Protein AF-0000000077059676 (afdb_homodimer)

Foldseek 3Di:
DDPPPPDDPVPPDCPNVVVVVVVVVVVVVVDVVVVVLVVQLVVVLVVQLVVQLVVQLVVLVVVLVVVCVVDPC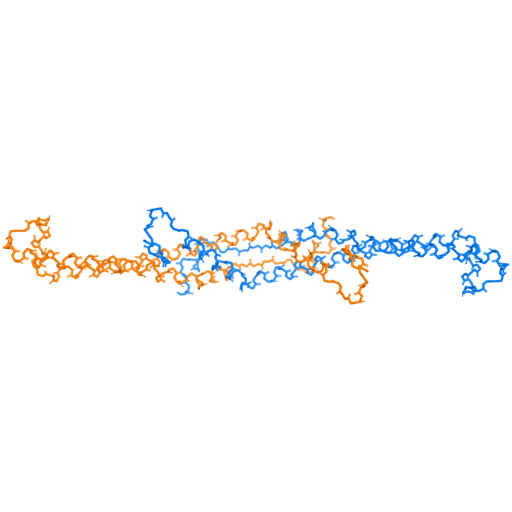SVQCVVVVRDGPDDPVSSVRSVVVNVVSVVVSVVSSVVSSVVSVVCSVVSSVVSSVVDDDDDDDCPDCCNVPPDD/DDPPPPDDPPPPDCPNVVVVVVVVVVVVVVDVVVVVLVVQLVVVLVVQLVVQLVVQLVVLVVVLVVVCVVDPCSVQCVVVVRDGPDDPVSSVRSVVVNVVSVVVSVVSSVVSSVVSVVCSVVSSVVSSVVDDDDDDDCPDCCNVPPDD

Nearest PDB structures (foldseek):
  8rd2-assembly2_B  TM=3.747E-01  e=3.947E+00  Trypanosoma brucei
  8rd2-assembly2_B  TM=3.749E-01  e=3.376E+00  Trypanosoma brucei

Radius of gyration: 35.97 Å; Cα contacts (8 Å, |Δi|>4): 244; chains: 2; bounding box: 39×124×57 Å

Organism: Zymoseptoria tritici (strain CBS 115943 / IPO323) (NCBI:txid336722)

Sequence (296 aa):
NCAICGAPPDPECPHEGERLQLALNQAMERWDGLHKIRKFVLDHARNSIIQTYHTLRSARMDAHRAYLQTLPYYTLYHRFSGNPPLDPAQFHLVHSQIQRANQILQQGVDQDWRTSCQRYPQVLDYYFSLAEVVLPDHRDPRIFDPRFNCAICGAPPDPECPHEGERLQLALNQAMERWDGLHKIRKFVLDHARNSIIQTYHTLRSARMDAHRAYLQTLPYYTLYHRFSGNPPLDPAQFHLVHSQIQRANQILQQGVDQDWRTSCQRYPQVLDYYFSLAEVVLPDHRDPRIFDPRF

Secondary structure (DSSP, 8-state):
--TTT---SSSPPHHHHHHHHHHHHHHHHH-HHHHHHHHHHHHHHHHHHHHHHHHHHHHHHHHHHHHHHHSTTHHHHHHTTT--S--HHHHHHHHHHHHHHHHHHHHHHHHHHHHHHTTHHHHHHHHHHH-EEE---TT-HHHHS---/--TTT---SSSPPHHHHHHHHHHHHHHHHH-HHHHHHHHHHHHHHHHHHHHHHHHHHHHHHHHHHHHHHHSTTHHHHHHTTT--S--HHHHHHHHHHHHHHHHHHHHHHHHHHHHHHTTHHHHHHHHHHH-EEE---TT-HHHHS---

Solvent-accessible surface area (backbone atoms only — not comparable to full-atom values): 16276 Å² total; per-residue (Å²): 89,36,61,74,78,58,46,55,61,78,68,76,58,62,60,54,57,53,51,48,50,53,42,50,52,51,38,50,73,67,35,64,59,55,55,52,51,50,49,53,28,51,53,52,33,51,50,51,36,51,50,50,27,49,54,50,43,50,54,50,52,52,52,48,55,57,51,52,70,69,40,67,68,32,69,49,28,58,74,44,75,71,61,44,100,54,58,70,70,60,45,51,51,41,50,51,51,50,52,52,51,51,51,53,48,53,52,48,49,48,47,38,44,29,57,31,59,68,42,46,59,62,45,38,43,53,45,52,69,55,49,38,72,47,67,76,54,87,81,34,59,68,68,78,56,58,94,123,87,36,61,75,79,58,46,54,61,78,68,75,58,61,60,53,56,51,51,49,50,51,42,50,52,52,37,51,71,67,34,64,59,54,54,51,52,51,48,53,27,51,53,54,34,52,51,51,36,51,51,49,26,49,54,50,44,49,55,49,52,50,54,49,54,58,51,51,68,70,39,68,66,33,69,49,28,58,73,43,75,71,63,43,100,55,58,70,69,59,43,50,50,38,51,50,51,49,54,51,51,52,50,52,48,52,54,48,50,49,47,39,46,29,56,31,59,68,43,45,58,61,45,38,42,53,45,51,69,55,49,39,73,47,67,76,56,87,81,34,59,68,67,77,57,60,93,123

pLDDT: mean 94.21, std 4.54, range [72.75, 98.31]

Structure (mmCIF, N/CA/C/O backbone):
data_AF-0000000077059676-model_v1
#
loop_
_entity.id
_entity.type
_entity.pdbx_description
1 polymer 'Uncharacterized protein'
#
loop_
_atom_site.group_PDB
_atom_site.id
_atom_site.type_symbol
_atom_site.label_atom_id
_atom_site.label_alt_id
_atom_site.label_comp_id
_atom_site.label_asym_id
_atom_site.label_entity_id
_atom_site.label_seq_id
_atom_site.pdbx_PDB_ins_code
_atom_site.Cartn_x
_atom_site.Cartn_y
_atom_site.Cartn_z
_atom_site.occupancy
_atom_site.B_iso_or_equiv
_atom_site.auth_seq_id
_atom_site.auth_comp_id
_atom_site.auth_asym_id
_atom_site.auth_atom_id
_atom_site.pdbx_PDB_model_num
ATOM 1 N N . ASN A 1 1 ? 7.254 29.219 7.379 1 90.12 1 ASN A N 1
ATOM 2 C CA . ASN A 1 1 ? 8.555 28.562 7.32 1 90.12 1 ASN A CA 1
ATOM 3 C C . ASN A 1 1 ? 8.43 27.047 7.406 1 90.12 1 ASN A C 1
ATOM 5 O O . ASN A 1 1 ? 7.457 26.531 7.953 1 90.12 1 ASN A O 1
ATOM 9 N N . CYS A 1 2 ? 9.391 26.406 6.762 1 94.06 2 CYS A N 1
ATOM 10 C CA . CYS A 1 2 ? 9.406 24.953 6.801 1 94.06 2 CYS A CA 1
ATOM 11 C C . CYS A 1 2 ? 9.414 24.453 8.242 1 94.06 2 CYS A C 1
ATOM 13 O O . CYS A 1 2 ? 10.211 24.906 9.062 1 94.06 2 CYS A O 1
ATOM 15 N N . ALA A 1 3 ? 8.641 23.578 8.531 1 93.12 3 ALA A N 1
ATOM 16 C CA . ALA A 1 3 ? 8.492 23.047 9.883 1 93.12 3 ALA A CA 1
ATOM 17 C C . ALA A 1 3 ? 9.711 22.219 10.273 1 93.12 3 ALA A C 1
ATOM 19 O O . ALA A 1 3 ? 9.922 21.922 11.453 1 93.12 3 ALA A O 1
ATOM 20 N N . ILE A 1 4 ? 10.477 21.828 9.266 1 92.94 4 ILE A N 1
ATOM 21 C CA . ILE A 1 4 ? 11.594 20.922 9.5 1 92.94 4 ILE A CA 1
ATOM 22 C C . ILE A 1 4 ? 12.891 21.719 9.625 1 92.94 4 ILE A C 1
ATOM 24 O O . ILE A 1 4 ? 13.625 21.562 10.602 1 92.94 4 ILE A O 1
ATOM 28 N N . CYS A 1 5 ? 13.148 22.656 8.672 1 93.06 5 CYS A N 1
ATOM 29 C CA . CYS A 1 5 ? 14.469 23.266 8.648 1 93.06 5 CYS A CA 1
ATOM 30 C C . CYS A 1 5 ? 14.367 24.781 8.883 1 93.06 5 CYS A C 1
ATOM 32 O O . CYS A 1 5 ? 15.383 25.469 8.992 1 93.06 5 CYS A O 1
ATOM 34 N N . GLY A 1 6 ? 13.227 25.281 8.852 1 90.62 6 GLY A N 1
ATOM 35 C CA . GLY A 1 6 ? 13.031 26.688 9.125 1 90.62 6 GLY A CA 1
ATOM 36 C C . GLY A 1 6 ? 13.156 27.562 7.895 1 90.62 6 GLY A C 1
ATOM 37 O O . GLY A 1 6 ? 13.039 28.797 7.98 1 90.62 6 GLY A O 1
ATOM 38 N N . ALA A 1 7 ? 13.383 26.906 6.703 1 91.25 7 ALA A N 1
ATOM 39 C CA . ALA A 1 7 ? 13.523 27.672 5.465 1 91.25 7 ALA A CA 1
ATOM 40 C C . ALA A 1 7 ? 12.25 28.453 5.156 1 91.25 7 ALA A C 1
ATOM 42 O O . ALA A 1 7 ? 11.148 28.047 5.551 1 91.25 7 ALA A O 1
ATOM 43 N N . PRO A 1 8 ? 12.461 29.562 4.488 1 89.62 8 PRO A N 1
ATOM 44 C CA . PRO A 1 8 ? 11.289 30.375 4.129 1 89.62 8 PRO A CA 1
ATOM 45 C C . PRO A 1 8 ? 10.297 29.609 3.242 1 89.62 8 PRO A C 1
ATOM 47 O O . PRO A 1 8 ? 10.68 28.641 2.582 1 89.62 8 PRO A O 1
ATOM 50 N N . PRO A 1 9 ? 9.031 30.094 3.285 1 82.88 9 PRO A N 1
ATOM 51 C CA . PRO A 1 9 ? 7.973 29.359 2.584 1 82.88 9 PRO A CA 1
ATOM 52 C C . PRO A 1 9 ? 8.125 29.422 1.065 1 82.88 9 PRO A C 1
ATOM 54 O O . PRO A 1 9 ? 7.613 28.547 0.359 1 82.88 9 PRO A O 1
ATOM 57 N N . ASP A 1 10 ? 8.906 30.484 0.602 1 85.25 10 ASP A N 1
ATOM 58 C CA . ASP A 1 10 ? 9.102 30.625 -0.838 1 85.25 10 ASP A CA 1
ATOM 59 C C . ASP A 1 10 ? 10.578 30.781 -1.184 1 85.25 10 ASP A C 1
ATOM 61 O O . ASP A 1 10 ? 11.234 31.719 -0.738 1 85.25 10 ASP A O 1
ATOM 65 N N . PRO A 1 11 ? 11.148 29.797 -1.915 1 86.81 11 PRO A N 1
ATOM 66 C CA . PRO A 1 11 ? 10.453 28.672 -2.561 1 86.81 11 PRO A CA 1
ATOM 67 C C . PRO A 1 11 ? 10.125 27.547 -1.587 1 86.81 11 PRO A C 1
ATOM 69 O O . PRO A 1 11 ? 10.688 27.484 -0.491 1 86.81 11 PRO A O 1
ATOM 72 N N . GLU A 1 12 ? 9.172 26.734 -1.973 1 83.69 12 GLU A N 1
ATOM 73 C CA . GLU A 1 12 ? 8.734 25.656 -1.091 1 83.69 12 GLU A CA 1
ATOM 74 C C . GLU A 1 12 ? 9.891 24.719 -0.761 1 83.69 12 GLU A C 1
ATOM 76 O O . GLU A 1 12 ? 10.586 24.25 -1.659 1 83.69 12 GLU A O 1
ATOM 81 N N . CYS A 1 13 ? 10.164 24.531 0.448 1 90.88 13 CYS A N 1
ATOM 82 C CA . CYS A 1 13 ? 11.164 23.578 0.952 1 90.88 13 CYS A CA 1
ATOM 83 C C . CYS A 1 13 ? 10.656 22.156 0.853 1 90.88 13 CYS A C 1
ATOM 85 O O . CYS A 1 13 ? 9.516 21.859 1.228 1 90.88 13 CYS A O 1
ATOM 87 N N . PRO A 1 14 ? 11.477 21.234 0.276 1 91.81 14 PRO A N 1
ATOM 88 C CA . PRO A 1 14 ? 11.008 19.859 0.065 1 91.81 14 PRO A CA 1
ATOM 89 C C . PRO A 1 14 ? 10.945 19.047 1.358 1 91.81 14 PRO A C 1
ATOM 91 O O . PRO A 1 14 ? 10.336 17.984 1.394 1 91.81 14 PRO A O 1
ATOM 94 N N . HIS A 1 15 ? 11.531 19.5 2.436 1 94.88 15 HIS A N 1
ATOM 95 C CA . HIS A 1 15 ? 11.68 18.703 3.654 1 94.88 15 HIS A CA 1
ATOM 96 C C . HIS A 1 15 ? 10.312 18.297 4.207 1 94.88 15 HIS A C 1
ATOM 98 O O . HIS A 1 15 ? 10.117 17.141 4.594 1 94.88 15 HIS A O 1
ATOM 104 N N . GLU A 1 16 ? 9.383 19.297 4.254 1 93.12 16 GLU A N 1
ATOM 105 C CA . GLU A 1 16 ? 8.078 19.016 4.844 1 93.12 16 GLU A CA 1
ATOM 106 C C . GLU A 1 16 ? 7.293 18 4.008 1 93.12 16 GLU A C 1
ATOM 108 O O . GLU A 1 16 ? 6.66 17.094 4.551 1 93.12 16 GLU A O 1
ATOM 113 N N . GLY A 1 17 ? 7.43 18.188 2.711 1 93.5 17 GLY A N 1
ATOM 114 C CA . GLY A 1 17 ? 6.773 17.234 1.824 1 93.5 17 GLY A CA 1
ATOM 115 C C . GLY A 1 17 ? 7.332 15.828 1.931 1 93.5 17 GLY A C 1
ATOM 116 O O . GLY A 1 17 ? 6.578 14.859 1.948 1 93.5 17 GLY A O 1
ATOM 117 N N . GLU A 1 18 ? 8.602 15.734 1.979 1 95.62 18 GLU A N 1
ATOM 118 C CA . GLU A 1 18 ? 9.273 14.438 2.086 1 95.62 18 GLU A CA 1
ATOM 119 C C . GLU A 1 18 ? 8.922 13.742 3.398 1 95.62 18 GLU A C 1
ATOM 121 O O . GLU A 1 18 ? 8.688 12.531 3.424 1 95.62 18 GLU A O 1
ATOM 126 N N . ARG A 1 19 ? 8.93 14.516 4.391 1 95.44 19 ARG A N 1
ATOM 127 C CA . ARG A 1 19 ? 8.594 13.953 5.695 1 95.44 19 ARG A CA 1
ATOM 128 C C . ARG A 1 19 ? 7.145 13.469 5.723 1 95.44 19 ARG A C 1
ATOM 130 O O . ARG A 1 19 ? 6.836 12.445 6.336 1 95.44 19 ARG A O 1
ATOM 137 N N . LEU A 1 20 ? 6.219 14.203 5.129 1 96.12 20 LEU A N 1
ATOM 138 C CA . LEU A 1 20 ? 4.82 13.805 5.055 1 96.12 20 LEU A CA 1
ATOM 139 C C . LEU A 1 20 ? 4.672 12.492 4.285 1 96.12 20 LEU A C 1
ATOM 141 O O . LEU A 1 20 ? 3.918 11.609 4.699 1 96.12 20 LEU A O 1
ATOM 145 N N . GLN A 1 21 ? 5.422 12.422 3.201 1 96.19 21 GLN A N 1
ATOM 146 C CA . GLN A 1 21 ? 5.367 11.195 2.41 1 96.19 21 GLN A CA 1
ATOM 147 C C . GLN A 1 21 ? 5.855 9.992 3.219 1 96.19 21 GLN A C 1
ATOM 149 O O . GLN A 1 21 ? 5.27 8.914 3.152 1 96.19 21 GLN A O 1
ATOM 154 N N . LEU A 1 22 ? 6.926 10.188 3.893 1 97.19 22 LEU A N 1
ATOM 155 C CA . LEU A 1 22 ? 7.445 9.125 4.754 1 97.19 22 LEU A CA 1
ATOM 156 C C . LEU A 1 22 ? 6.41 8.727 5.805 1 97.19 22 LEU A C 1
ATOM 158 O O . LEU A 1 22 ? 6.184 7.539 6.035 1 97.19 22 LEU A O 1
ATOM 162 N N . ALA A 1 23 ? 5.805 9.68 6.426 1 97.88 23 ALA A N 1
ATOM 163 C CA . ALA A 1 23 ? 4.781 9.414 7.434 1 97.88 23 ALA A CA 1
ATOM 164 C C . ALA A 1 23 ? 3.594 8.672 6.832 1 97.88 23 ALA A C 1
ATOM 166 O O . ALA A 1 23 ? 3.037 7.766 7.457 1 97.88 23 ALA A O 1
ATOM 167 N N . LEU A 1 24 ? 3.182 9.086 5.66 1 98 24 LEU A N 1
ATOM 168 C CA . LEU A 1 24 ? 2.08 8.43 4.961 1 98 24 LEU A CA 1
ATOM 169 C C . LEU A 1 24 ? 2.4 6.965 4.691 1 98 24 LEU A C 1
ATOM 171 O O . LEU A 1 24 ? 1.572 6.086 4.945 1 98 24 LEU A O 1
ATOM 175 N N . ASN A 1 25 ? 3.584 6.68 4.195 1 96.44 25 ASN A N 1
ATOM 176 C CA . ASN A 1 25 ? 4.008 5.312 3.922 1 96.44 25 ASN A CA 1
ATOM 177 C C . ASN A 1 25 ? 4.031 4.469 5.191 1 96.44 25 ASN A C 1
ATOM 179 O O . ASN A 1 25 ? 3.607 3.311 5.184 1 96.44 25 ASN A O 1
ATOM 183 N N . GLN A 1 26 ? 4.523 5.008 6.195 1 97.69 26 GLN A N 1
ATOM 184 C CA . GLN A 1 26 ? 4.586 4.305 7.473 1 97.69 26 GLN A CA 1
ATOM 185 C C . GLN A 1 26 ? 3.188 3.992 7.996 1 97.69 26 GLN A C 1
ATOM 187 O O . GLN A 1 26 ? 2.934 2.889 8.484 1 97.69 26 GLN A O 1
ATOM 192 N N . ALA A 1 27 ? 2.357 4.973 7.949 1 98 27 ALA A N 1
ATOM 193 C CA . ALA A 1 27 ? 0.982 4.762 8.391 1 98 27 ALA A CA 1
ATOM 194 C C . ALA A 1 27 ? 0.302 3.672 7.566 1 98 27 ALA A C 1
ATOM 196 O O . ALA A 1 27 ? -0.436 2.844 8.109 1 98 27 ALA A O 1
ATOM 197 N N . MET A 1 28 ? 0.533 3.693 6.297 1 95.88 28 MET A N 1
ATOM 198 C CA . MET A 1 28 ? -0.027 2.68 5.41 1 95.88 28 MET A CA 1
ATOM 199 C C . MET A 1 28 ? 0.446 1.285 5.809 1 95.88 28 MET A C 1
ATOM 201 O O . MET A 1 28 ? -0.339 0.335 5.809 1 95.88 28 MET A O 1
ATOM 205 N N . GLU A 1 29 ? 1.688 1.169 6.105 1 94.06 29 GLU A N 1
ATOM 206 C CA . GLU A 1 29 ? 2.26 -0.115 6.5 1 94.06 29 GLU A CA 1
ATOM 207 C C . GLU A 1 29 ? 1.63 -0.625 7.793 1 94.06 29 GLU A C 1
ATOM 209 O O . GLU A 1 29 ? 1.531 -1.835 8.008 1 94.06 29 GLU A O 1
ATOM 214 N N . ARG A 1 30 ? 1.218 0.281 8.602 1 96.31 30 ARG A N 1
ATOM 215 C CA . ARG A 1 30 ? 0.627 -0.1 9.875 1 96.31 30 ARG A CA 1
ATOM 216 C C . ARG A 1 30 ? -0.852 -0.435 9.719 1 96.31 30 ARG A C 1
ATOM 218 O O . ARG A 1 30 ? -1.462 -1.015 10.617 1 96.31 30 ARG A O 1
ATOM 225 N N . TRP A 1 31 ? -1.376 -0.04 8.672 1 96 31 TRP A N 1
ATOM 226 C CA . TRP A 1 31 ? -2.814 -0.166 8.461 1 96 31 TRP A CA 1
ATOM 227 C C . TRP A 1 31 ? -3.207 -1.622 8.234 1 96 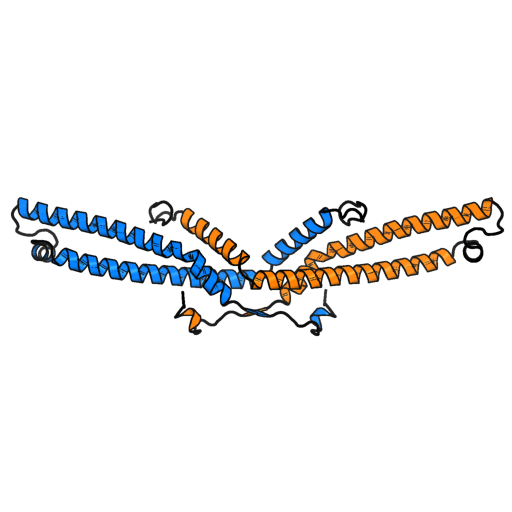31 TRP A C 1
ATOM 229 O O . TRP A 1 31 ? -2.697 -2.275 7.32 1 96 31 TRP A O 1
ATOM 239 N N . ASP A 1 32 ? -4.164 -2.174 9.008 1 95.31 32 ASP A N 1
ATOM 240 C CA . ASP A 1 32 ? -4.594 -3.568 8.969 1 95.31 32 ASP A CA 1
ATOM 241 C C . ASP A 1 32 ? -5.262 -3.9 7.633 1 95.31 32 ASP A C 1
ATOM 243 O O . ASP A 1 32 ? -5.156 -5.027 7.145 1 95.31 32 ASP A O 1
ATOM 247 N N . GLY A 1 33 ? -5.93 -2.906 7.051 1 94.5 33 GLY A N 1
ATOM 248 C CA . GLY A 1 33 ? -6.613 -3.127 5.785 1 94.5 33 GLY A CA 1
ATOM 249 C C . GLY A 1 33 ? -5.684 -3.586 4.676 1 94.5 33 GLY A C 1
ATOM 250 O O . GLY A 1 33 ? -6.023 -4.488 3.908 1 94.5 33 GLY A O 1
ATOM 251 N N . LEU A 1 34 ? -4.566 -2.982 4.633 1 94 34 LEU A N 1
ATOM 252 C CA . LEU A 1 34 ? -3.588 -3.355 3.617 1 94 34 LEU A CA 1
ATOM 253 C C . LEU A 1 34 ? -3.143 -4.801 3.797 1 94 34 LEU A C 1
ATOM 255 O O . LEU A 1 34 ? -3.018 -5.543 2.818 1 94 34 LEU A O 1
ATOM 259 N N . HIS A 1 35 ? -2.918 -5.191 5.02 1 94.62 35 HIS A N 1
ATOM 260 C CA . HIS A 1 35 ? -2.51 -6.562 5.309 1 94.62 35 HIS A CA 1
ATOM 261 C C . HIS A 1 35 ? -3.588 -7.559 4.895 1 94.62 35 HIS A C 1
ATOM 263 O O . HIS A 1 35 ? -3.281 -8.609 4.316 1 94.62 35 HIS A O 1
ATOM 269 N N . LYS A 1 36 ? -4.812 -7.207 5.148 1 95.31 36 LYS A N 1
ATOM 270 C CA . LYS A 1 36 ? -5.938 -8.07 4.801 1 95.31 36 LYS A CA 1
ATOM 271 C C . LYS A 1 36 ? -6.043 -8.258 3.291 1 95.31 36 LYS A C 1
ATOM 273 O O . LYS A 1 36 ? -6.234 -9.375 2.811 1 95.31 36 LYS A O 1
ATOM 278 N N . ILE A 1 37 ? -5.891 -7.188 2.615 1 96.25 37 ILE A N 1
ATOM 279 C CA . ILE A 1 37 ? -6.008 -7.238 1.162 1 96.25 37 ILE A CA 1
ATOM 280 C C . ILE A 1 37 ? -4.859 -8.062 0.58 1 96.25 37 ILE A C 1
ATOM 282 O O . ILE A 1 37 ? -5.078 -8.93 -0.272 1 96.25 37 ILE A O 1
ATOM 286 N N . ARG A 1 38 ? -3.672 -7.781 1.056 1 96.75 38 ARG A N 1
ATOM 287 C CA . ARG A 1 38 ? -2.498 -8.484 0.548 1 96.75 38 ARG A CA 1
ATOM 288 C C . ARG A 1 38 ? -2.609 -9.984 0.799 1 96.75 38 ARG A C 1
ATOM 290 O O . ARG A 1 38 ? -2.314 -10.789 -0.086 1 96.75 38 ARG A O 1
ATOM 297 N N . LYS A 1 39 ? -3.023 -10.336 1.982 1 96.5 39 LYS A N 1
ATOM 298 C CA . LYS A 1 39 ? -3.18 -11.75 2.32 1 96.5 39 LYS A CA 1
ATOM 299 C C . LYS A 1 39 ? -4.23 -12.406 1.436 1 96.5 39 LYS A C 1
ATOM 301 O O . LYS A 1 39 ? -4.008 -13.5 0.902 1 96.5 39 LYS A O 1
ATOM 306 N N . PHE A 1 40 ? -5.379 -11.781 1.341 1 97.44 40 PHE A N 1
ATOM 307 C CA . PHE A 1 40 ? -6.469 -12.258 0.498 1 97.44 40 PHE A CA 1
ATOM 308 C C . PHE A 1 40 ? -5.984 -12.5 -0.926 1 97.44 40 PHE A C 1
ATOM 310 O O . PHE A 1 40 ? -6.191 -13.586 -1.484 1 97.44 40 PHE A O 1
ATOM 317 N N . VAL A 1 41 ? -5.344 -11.539 -1.492 1 97.38 41 VAL A N 1
ATOM 318 C CA . VAL A 1 41 ? -4.914 -11.586 -2.885 1 97.38 41 VAL A CA 1
ATOM 319 C C . VAL A 1 41 ? -3.85 -12.664 -3.062 1 97.38 41 VAL A C 1
ATOM 321 O O . VAL A 1 41 ? -3.939 -13.492 -3.979 1 97.38 41 VAL A O 1
ATOM 324 N N . LEU A 1 42 ? -2.891 -12.633 -2.135 1 97.69 42 LEU A N 1
ATOM 325 C CA . LEU A 1 42 ? -1.796 -13.594 -2.242 1 97.69 42 LEU A CA 1
ATOM 326 C C . LEU A 1 42 ? -2.312 -15.023 -2.145 1 97.69 42 LEU A C 1
ATOM 328 O O . LEU A 1 42 ? -1.947 -15.875 -2.957 1 97.69 42 LEU A O 1
ATOM 332 N N . ASP A 1 43 ? -3.182 -15.32 -1.235 1 96.38 43 ASP A N 1
ATOM 333 C CA . ASP A 1 43 ? -3.711 -16.656 -1.021 1 96.38 43 ASP A CA 1
ATOM 334 C C . ASP A 1 43 ? -4.492 -17.141 -2.24 1 96.38 43 ASP A C 1
ATOM 336 O O . ASP A 1 43 ? -4.266 -18.25 -2.73 1 96.38 43 ASP A O 1
ATOM 340 N N . HIS A 1 44 ? -5.367 -16.344 -2.709 1 96.56 44 HIS A N 1
ATOM 341 C CA . HIS A 1 44 ? -6.207 -16.75 -3.828 1 96.56 44 HIS A CA 1
ATOM 342 C C . HIS A 1 44 ? -5.398 -16.859 -5.117 1 96.56 44 HIS A C 1
ATOM 344 O O . HIS A 1 44 ? -5.645 -17.734 -5.945 1 96.56 44 HIS A O 1
ATOM 350 N N . ALA A 1 45 ? -4.414 -15.938 -5.25 1 96.94 45 ALA A N 1
ATOM 351 C CA . ALA A 1 45 ? -3.553 -16.016 -6.426 1 96.94 45 ALA A CA 1
ATOM 352 C C . ALA A 1 45 ? -2.727 -17.297 -6.422 1 96.94 45 ALA A C 1
ATOM 354 O O . ALA A 1 45 ? -2.637 -17.984 -7.441 1 96.94 45 ALA A O 1
ATOM 355 N N . ARG A 1 46 ? -2.148 -17.609 -5.309 1 96.81 46 ARG A N 1
ATOM 356 C CA . ARG A 1 46 ? -1.368 -18.828 -5.188 1 96.81 46 ARG A CA 1
ATOM 357 C C . ARG A 1 46 ? -2.221 -20.062 -5.504 1 96.81 46 ARG A C 1
ATOM 359 O O . ARG A 1 46 ? -1.796 -20.938 -6.25 1 96.81 46 ARG A O 1
ATOM 366 N N . ASN A 1 47 ? -3.412 -20.094 -4.988 1 95.94 47 ASN A N 1
ATOM 367 C CA . ASN A 1 47 ? -4.312 -21.203 -5.23 1 95.94 47 ASN A CA 1
ATOM 368 C C . ASN A 1 47 ? -4.664 -21.344 -6.711 1 95.94 47 ASN A C 1
ATOM 370 O O . ASN A 1 47 ? -4.688 -22.438 -7.254 1 95.94 47 ASN A O 1
ATOM 374 N N . SER A 1 48 ? -4.93 -20.203 -7.258 1 96.25 48 SER A N 1
ATOM 375 C CA . SER A 1 48 ? -5.277 -20.188 -8.68 1 96.25 48 SER A CA 1
ATOM 376 C C . SER A 1 48 ? -4.125 -20.719 -9.531 1 96.25 48 SER A C 1
ATOM 378 O O . SER A 1 48 ? -4.34 -21.516 -10.445 1 96.25 48 SER A O 1
ATOM 380 N N . ILE A 1 49 ? -2.893 -20.328 -9.242 1 97.38 49 ILE A N 1
ATOM 381 C CA . ILE A 1 49 ? -1.71 -20.734 -9.984 1 97.38 49 ILE A CA 1
ATOM 382 C C . ILE A 1 49 ? -1.482 -22.234 -9.797 1 97.38 49 ILE A C 1
ATOM 384 O O . ILE A 1 49 ? -1.199 -22.953 -10.758 1 97.38 49 ILE A O 1
ATOM 388 N N . ILE A 1 50 ? -1.667 -22.703 -8.602 1 96.94 50 ILE A N 1
ATOM 389 C CA . ILE A 1 50 ? -1.488 -24.125 -8.297 1 96.94 50 ILE A CA 1
ATOM 390 C C . ILE A 1 50 ? -2.525 -24.953 -9.055 1 96.94 50 ILE A C 1
ATOM 392 O O . ILE A 1 50 ? -2.199 -25.984 -9.625 1 96.94 50 ILE A O 1
ATOM 396 N N . GLN A 1 51 ? -3.748 -24.484 -9.102 1 95.81 51 GLN A N 1
ATOM 397 C CA . GLN A 1 51 ? -4.801 -25.203 -9.82 1 95.81 51 GLN A CA 1
ATOM 398 C C . GLN A 1 51 ? -4.496 -25.25 -11.32 1 95.81 51 GLN A C 1
ATOM 400 O O . GLN A 1 51 ? -4.688 -26.297 -11.953 1 95.81 51 GLN A O 1
ATOM 405 N N . THR A 1 52 ? -4.062 -24.125 -11.812 1 96.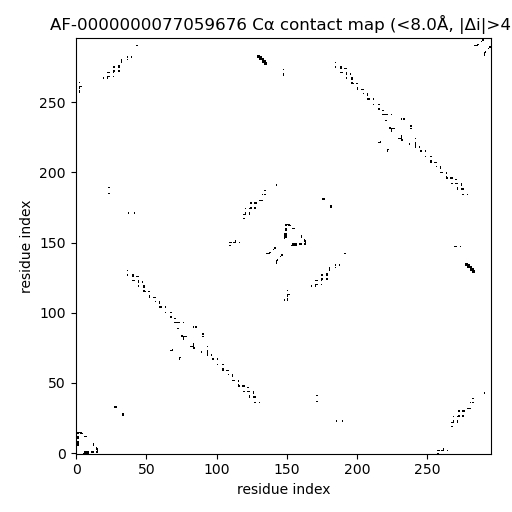19 52 THR A N 1
ATOM 406 C CA . THR A 1 52 ? -3.684 -24.094 -13.219 1 96.19 52 THR A CA 1
ATOM 407 C C . THR A 1 52 ? -2.578 -25.094 -13.516 1 96.19 52 THR A C 1
ATOM 409 O O . THR A 1 52 ? -2.66 -25.844 -14.484 1 96.19 52 THR A O 1
ATOM 412 N N . TYR A 1 53 ? -1.562 -25.125 -12.672 1 97.81 53 TYR A N 1
ATOM 413 C CA . TYR A 1 53 ? -0.457 -26.062 -12.82 1 97.81 53 TYR A CA 1
ATOM 414 C C . TYR A 1 53 ? -0.956 -27.516 -12.773 1 97.81 53 TYR A C 1
ATOM 416 O O . TYR A 1 53 ? -0.557 -28.344 -13.602 1 97.81 53 TYR A O 1
ATOM 424 N N . HIS A 1 54 ? -1.888 -27.812 -11.859 1 97.75 54 HIS A N 1
ATOM 425 C CA . HIS A 1 54 ? -2.408 -29.172 -11.719 1 97.75 54 HIS A CA 1
ATOM 426 C C . HIS A 1 54 ? -3.164 -29.594 -12.977 1 97.75 54 HIS A C 1
ATOM 428 O O . HIS A 1 54 ? -3.047 -30.75 -13.414 1 97.75 54 HIS A O 1
ATOM 434 N N .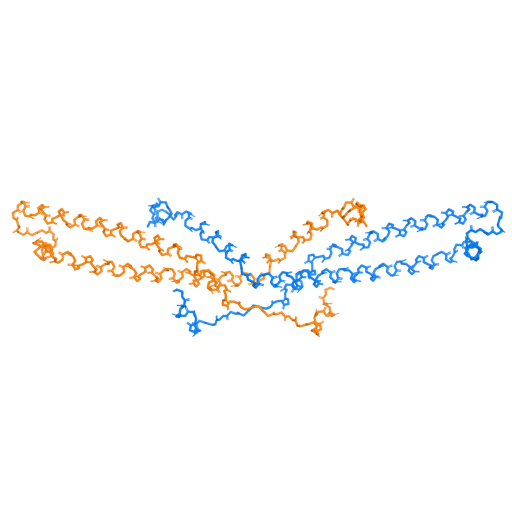 THR A 1 55 ? -3.895 -28.656 -13.484 1 96.75 55 THR A N 1
ATOM 435 C CA . THR A 1 55 ? -4.629 -28.953 -14.711 1 96.75 55 THR A CA 1
ATOM 436 C C . THR A 1 55 ? -3.672 -29.266 -15.852 1 96.75 55 THR A C 1
ATOM 438 O O . THR A 1 55 ? -3.84 -30.266 -16.562 1 96.75 55 THR A O 1
ATOM 441 N N . LEU A 1 56 ? -2.65 -28.469 -15.977 1 97.75 56 LEU A N 1
ATOM 442 C CA . LEU A 1 56 ? -1.663 -28.672 -17.031 1 97.75 56 LEU A CA 1
ATOM 443 C C . LEU A 1 56 ? -0.903 -29.969 -16.828 1 97.75 56 LEU A C 1
ATOM 445 O O . LEU A 1 56 ? -0.73 -30.75 -17.766 1 97.75 56 LEU A O 1
ATOM 449 N N . ARG A 1 57 ? -0.517 -30.219 -15.57 1 97.88 57 ARG A N 1
ATOM 450 C CA . ARG A 1 57 ? 0.236 -31.422 -15.242 1 97.88 57 ARG A CA 1
ATOM 451 C C . ARG A 1 57 ? -0.599 -32.656 -15.492 1 97.88 57 ARG A C 1
ATOM 453 O O . ARG A 1 57 ? -0.1 -33.656 -16.031 1 97.88 57 ARG A O 1
ATOM 460 N N . SER A 1 58 ? -1.841 -32.594 -15.141 1 98.06 58 SER A N 1
ATOM 461 C CA . SER A 1 58 ? -2.729 -33.75 -15.344 1 98.06 58 SER A CA 1
ATOM 462 C C . SER A 1 58 ? -2.867 -34.094 -16.812 1 98.06 58 SER A C 1
ATOM 464 O O . SER A 1 58 ? -2.773 -35.25 -17.203 1 98.06 58 SER A O 1
ATOM 466 N N . ALA A 1 59 ? -3.078 -33.062 -17.578 1 98.06 59 ALA A N 1
ATOM 467 C CA . ALA A 1 59 ? -3.18 -33.25 -19.031 1 98.06 59 ALA A CA 1
ATOM 468 C C . ALA A 1 59 ? -1.893 -33.844 -19.594 1 98.06 59 ALA A C 1
ATOM 470 O O . ALA A 1 59 ? -1.935 -34.719 -20.453 1 98.06 59 ALA A O 1
ATOM 471 N N . ARG A 1 60 ? -0.738 -33.375 -19.078 1 98.31 60 ARG A N 1
ATOM 472 C CA . ARG A 1 60 ? 0.557 -33.844 -19.547 1 98.31 60 ARG A CA 1
ATOM 473 C C . ARG A 1 60 ? 0.767 -35.312 -19.172 1 98.31 60 ARG A C 1
ATOM 475 O O . ARG A 1 60 ? 1.279 -36.094 -19.969 1 98.31 60 ARG A O 1
ATOM 482 N N . MET A 1 61 ? 0.349 -35.688 -17.984 1 98.19 61 MET A N 1
ATOM 483 C CA . MET A 1 61 ? 0.471 -37.062 -17.5 1 98.19 61 MET A CA 1
ATOM 484 C C . MET A 1 61 ? -0.391 -38.031 -18.344 1 98.19 61 MET A C 1
ATOM 486 O O . MET A 1 61 ? 0.033 -39.125 -18.672 1 98.19 61 MET A O 1
ATOM 490 N N . ASP A 1 62 ? -1.553 -37.562 -18.719 1 98.12 62 ASP A N 1
ATOM 491 C CA . ASP A 1 62 ? -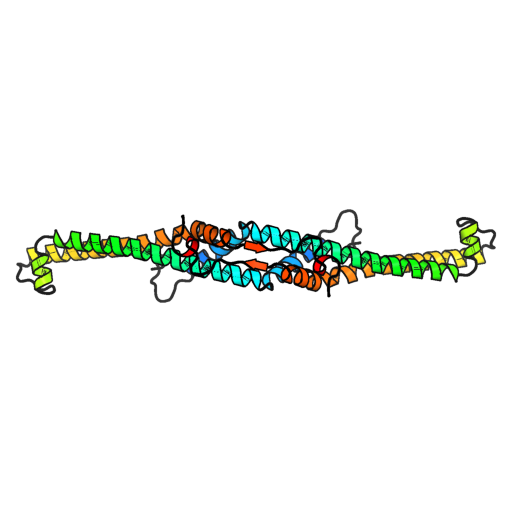2.441 -38.344 -19.547 1 98.12 62 ASP A CA 1
ATOM 492 C C . ASP A 1 62 ? -1.831 -38.562 -20.938 1 98.12 62 ASP A C 1
ATOM 494 O O . ASP A 1 62 ? -1.842 -39.688 -21.438 1 98.12 62 ASP A O 1
ATOM 498 N N . ALA A 1 63 ? -1.329 -37.531 -21.453 1 98.12 63 ALA A N 1
ATOM 499 C CA . ALA A 1 63 ? -0.679 -37.656 -22.75 1 98.12 63 ALA A CA 1
ATOM 500 C C . ALA A 1 63 ? 0.528 -38.562 -22.703 1 98.12 63 ALA A C 1
ATOM 502 O O . ALA A 1 63 ? 0.772 -39.344 -23.625 1 98.12 63 ALA A O 1
ATOM 503 N N . HIS A 1 64 ? 1.274 -38.531 -21.625 1 98.31 64 HIS A N 1
ATOM 504 C CA . HIS A 1 64 ? 2.445 -39.375 -21.422 1 98.31 64 HIS A CA 1
ATOM 505 C C . HIS A 1 64 ? 2.053 -40.844 -21.359 1 98.31 64 HIS A C 1
ATOM 507 O O . HIS A 1 64 ? 2.666 -41.688 -22.016 1 98.31 64 HIS A O 1
ATOM 513 N N . ARG A 1 65 ? 1.026 -41.125 -20.609 1 96.75 65 ARG A N 1
ATOM 514 C CA . ARG A 1 65 ? 0.535 -42.5 -20.5 1 96.75 65 ARG A CA 1
ATOM 515 C C . ARG A 1 65 ? 0.091 -43.031 -21.844 1 96.75 65 ARG A C 1
ATOM 517 O O . ARG A 1 65 ? 0.414 -44.188 -22.203 1 96.75 65 ARG A O 1
ATOM 524 N N . ALA A 1 66 ? -0.616 -42.25 -22.578 1 97.5 66 ALA A N 1
ATOM 525 C CA . ALA A 1 66 ? -1.064 -42.656 -23.906 1 97.5 66 ALA A CA 1
ATOM 526 C C . ALA A 1 66 ? 0.122 -42.906 -24.828 1 97.5 66 ALA A C 1
ATOM 528 O O . ALA A 1 66 ? 0.115 -43.875 -25.594 1 97.5 66 ALA A O 1
ATOM 529 N N . TYR A 1 67 ? 1.104 -42.094 -24.734 1 97.75 67 TYR A N 1
ATOM 530 C CA . TYR A 1 67 ? 2.297 -42.25 -25.562 1 97.75 67 TYR A CA 1
ATOM 531 C C . TYR A 1 67 ? 3.01 -43.562 -25.25 1 97.75 67 TYR A C 1
ATOM 533 O O . TYR A 1 67 ? 3.406 -44.281 -26.156 1 97.75 67 TYR A O 1
ATOM 541 N N . LEU A 1 68 ? 3.207 -43.844 -23.938 1 96.81 68 LEU A N 1
ATOM 542 C CA . LEU A 1 68 ? 3.898 -45.094 -23.547 1 96.81 68 LEU A CA 1
ATOM 543 C C . LEU A 1 68 ? 3.203 -46.312 -24.109 1 96.81 68 LEU A C 1
ATOM 545 O O . LEU A 1 68 ? 3.861 -47.281 -24.5 1 96.81 68 LEU A O 1
ATOM 549 N N . GLN A 1 69 ? 1.876 -46.25 -24.266 1 95.5 69 GLN A N 1
ATOM 550 C CA . GLN A 1 69 ? 1.096 -47.375 -24.766 1 95.5 69 GLN A CA 1
ATOM 551 C C . GLN A 1 69 ? 1.358 -47.594 -26.25 1 95.5 69 GLN A C 1
ATOM 553 O O . GLN A 1 69 ? 1.06 -48.688 -26.781 1 95.5 69 GLN A O 1
ATOM 558 N N . THR A 1 70 ? 1.863 -46.656 -26.922 1 96.31 70 THR A N 1
ATOM 559 C CA . THR A 1 70 ? 2.119 -46.781 -28.359 1 96.31 70 THR A CA 1
ATOM 560 C C . THR A 1 70 ? 3.49 -47.375 -28.609 1 96.31 70 THR A C 1
ATOM 562 O O . THR A 1 70 ? 3.793 -47.812 -29.719 1 96.31 70 THR A O 1
ATOM 565 N N . LEU A 1 71 ? 4.348 -47.438 -27.531 1 95.19 71 LEU A N 1
ATOM 566 C CA . LEU A 1 71 ? 5.711 -47.938 -27.688 1 95.19 71 LEU A CA 1
ATOM 567 C C . LEU A 1 71 ? 5.715 -49.438 -27.922 1 95.19 71 LEU A C 1
ATOM 569 O O . LEU A 1 71 ? 4.949 -50.156 -27.297 1 95.19 71 LEU A O 1
ATOM 573 N N . PRO A 1 72 ? 6.594 -49.781 -28.781 1 93.44 72 PRO A N 1
ATOM 574 C CA . PRO A 1 72 ? 6.738 -51.219 -28.938 1 93.44 72 PRO A CA 1
ATOM 575 C C . PRO A 1 72 ? 7.152 -51.938 -27.656 1 93.44 72 PRO A C 1
ATOM 577 O O . PRO A 1 72 ? 7.957 -51.406 -26.891 1 93.44 72 PRO A O 1
ATOM 580 N N . TYR A 1 73 ? 6.527 -53.156 -27.312 1 93.06 73 TYR A N 1
ATOM 581 C CA . TYR A 1 73 ? 6.887 -54.062 -26.234 1 93.06 73 TYR A CA 1
ATOM 582 C C . TYR A 1 73 ? 6.52 -53.469 -24.875 1 93.06 73 TYR A C 1
ATOM 584 O O . TYR A 1 73 ? 6.879 -54 -23.828 1 93.06 73 TYR A O 1
ATOM 592 N N . TYR A 1 74 ? 5.91 -52.312 -24.906 1 93.94 74 TYR A N 1
ATOM 593 C CA . TYR A 1 74 ? 5.625 -51.625 -23.656 1 93.94 74 TYR A CA 1
ATOM 594 C C . TYR A 1 74 ? 4.699 -52.438 -22.766 1 93.94 74 TYR A C 1
ATOM 596 O O . TYR A 1 74 ? 4.895 -52.531 -21.547 1 93.94 74 TYR A O 1
ATOM 604 N N . THR A 1 75 ? 3.68 -53 -23.328 1 92.62 75 THR A N 1
ATOM 605 C CA . THR A 1 75 ? 2.723 -53.812 -22.578 1 92.62 75 THR A CA 1
ATOM 606 C C . THR A 1 75 ? 3.432 -54.938 -21.828 1 92.62 75 THR A C 1
ATOM 608 O O . THR A 1 75 ? 3.141 -55.219 -20.656 1 92.62 75 THR A O 1
ATOM 611 N N . LEU A 1 76 ? 4.391 -55.562 -22.531 1 92.94 76 LEU A N 1
ATOM 612 C CA . LEU A 1 76 ? 5.156 -56.625 -21.891 1 92.94 76 LEU A CA 1
ATOM 613 C C . LEU A 1 76 ? 6.051 -56.094 -20.797 1 92.94 76 LEU A C 1
ATOM 615 O O . LEU A 1 76 ? 6.152 -56.688 -19.719 1 92.94 76 LEU A O 1
ATOM 619 N N . TYR A 1 77 ? 6.621 -55.031 -21.156 1 92.81 77 TYR A N 1
ATOM 620 C CA . TYR A 1 77 ? 7.484 -54.344 -20.188 1 92.81 77 TYR A CA 1
ATOM 621 C C . TYR A 1 77 ? 6.723 -54.031 -18.906 1 92.81 77 TYR A C 1
ATOM 623 O O . TYR A 1 77 ? 7.223 -54.281 -17.812 1 92.81 77 TYR A O 1
ATOM 631 N N . HIS A 1 78 ? 5.555 -53.5 -19.094 1 90.75 78 HIS A N 1
ATOM 632 C CA . HIS A 1 78 ? 4.727 -53.125 -17.969 1 90.75 78 HIS A CA 1
ATOM 633 C C . HIS A 1 78 ? 4.227 -54.344 -17.203 1 90.75 78 HIS A C 1
ATOM 635 O O . HIS A 1 78 ? 4.246 -54.344 -15.969 1 90.75 78 HIS A O 1
ATOM 641 N N . ARG A 1 79 ? 3.801 -55.344 -17.938 1 92.19 79 ARG A N 1
ATOM 642 C CA . ARG A 1 79 ? 3.26 -56.562 -17.344 1 92.19 79 ARG A CA 1
ATOM 643 C C . ARG A 1 79 ? 4.297 -57.25 -16.469 1 92.19 79 ARG A C 1
ATOM 645 O O . ARG A 1 79 ? 3.957 -57.812 -15.414 1 92.19 79 ARG A O 1
ATOM 652 N N . PHE A 1 80 ? 5.559 -57.188 -16.891 1 93.12 80 PHE A N 1
ATOM 653 C CA . PHE A 1 80 ? 6.621 -57.906 -16.188 1 93.12 80 PHE A CA 1
ATOM 654 C C . PHE A 1 80 ? 7.422 -56.938 -15.312 1 93.12 80 PHE A C 1
ATOM 656 O O . PHE A 1 80 ? 8.578 -57.219 -14.984 1 93.12 80 PHE A O 1
ATOM 663 N N . SER A 1 81 ? 6.816 -55.75 -15.031 1 89.94 81 SER A N 1
ATOM 664 C CA . SER A 1 81 ? 7.332 -54.75 -14.102 1 89.94 81 SER A CA 1
ATOM 665 C C . SER A 1 81 ? 8.781 -54.375 -14.422 1 89.94 81 SER A C 1
ATOM 667 O O . SER A 1 81 ? 9.617 -54.312 -13.523 1 89.94 81 SER A O 1
ATOM 669 N N . GLY A 1 82 ? 9.086 -54.406 -15.719 1 86.81 82 GLY A N 1
ATOM 670 C CA . GLY A 1 82 ? 10.383 -53.906 -16.141 1 86.81 82 GLY A CA 1
ATOM 671 C C . GLY A 1 82 ? 11.359 -55 -16.5 1 86.81 82 GLY A C 1
ATOM 672 O O . GLY A 1 82 ? 12.492 -54.719 -16.906 1 86.81 82 GLY A O 1
ATOM 673 N N . ASN A 1 83 ? 10.93 -56.188 -16.297 1 89.06 83 ASN A N 1
ATOM 674 C CA . ASN A 1 83 ? 11.773 -57.312 -16.672 1 89.06 83 ASN A CA 1
ATOM 675 C C . ASN A 1 83 ? 11.062 -58.281 -17.625 1 89.06 83 ASN A C 1
ATOM 677 O O . ASN A 1 83 ? 10.805 -59.438 -17.281 1 89.06 83 ASN A O 1
ATOM 681 N N . PRO A 1 84 ? 10.891 -57.812 -18.844 1 89.12 84 PRO A N 1
ATOM 682 C CA . PRO A 1 84 ? 10.148 -58.625 -19.812 1 89.12 84 PRO A CA 1
ATOM 683 C C . PRO A 1 84 ? 11.016 -59.719 -20.469 1 89.12 84 PRO A C 1
ATOM 685 O O . PRO A 1 84 ? 12.234 -59.531 -20.578 1 89.12 84 PRO A O 1
ATOM 688 N N . PRO A 1 85 ? 10.375 -60.781 -20.844 1 92.75 85 PRO A N 1
ATOM 689 C CA . PRO A 1 85 ? 11.102 -61.844 -21.578 1 92.75 85 PRO A CA 1
ATOM 690 C C . PRO A 1 85 ? 11.375 -61.438 -23.031 1 92.75 85 PRO A C 1
ATOM 692 O O . PRO A 1 85 ? 10.781 -62.031 -23.938 1 92.75 85 PRO A O 1
ATOM 695 N N . LEU A 1 86 ? 12.156 -60.438 -23.219 1 92.81 86 LEU A N 1
ATOM 696 C CA . LEU A 1 86 ? 12.547 -59.969 -24.531 1 92.81 86 LEU A CA 1
ATOM 697 C C . LEU A 1 86 ? 14.023 -60.219 -24.797 1 92.81 86 LEU A C 1
ATOM 699 O O . LEU A 1 86 ? 14.805 -60.375 -23.859 1 92.81 86 LEU A O 1
ATOM 703 N N . ASP A 1 87 ? 14.312 -60.344 -26.078 1 94.75 87 ASP A N 1
ATOM 704 C CA . ASP A 1 87 ? 15.742 -60.406 -26.375 1 94.75 87 ASP A CA 1
ATOM 705 C C . ASP A 1 87 ? 16.422 -59.094 -26 1 94.75 87 ASP A C 1
ATOM 707 O O . ASP A 1 87 ? 15.766 -58.062 -25.844 1 94.75 87 ASP A O 1
ATOM 711 N N . PRO A 1 88 ? 17.734 -59.094 -25.797 1 94.06 88 PRO A N 1
ATOM 712 C CA . PRO A 1 88 ? 18.453 -57.938 -25.281 1 94.06 88 PRO A CA 1
ATOM 713 C C . PRO A 1 88 ? 18.266 -56.688 -26.141 1 94.06 88 PRO A C 1
ATOM 715 O O . PRO A 1 88 ? 18.156 -55.562 -25.609 1 94.06 88 PRO A O 1
ATOM 718 N N . ALA A 1 89 ? 18.234 -56.844 -27.469 1 95 89 ALA A N 1
ATOM 719 C CA . ALA A 1 89 ? 18.094 -55.719 -28.375 1 95 89 ALA A CA 1
ATOM 720 C C . ALA A 1 89 ? 16.719 -55.062 -28.203 1 95 89 ALA A C 1
ATOM 722 O O . ALA A 1 89 ? 16.609 -53.812 -28.156 1 95 89 ALA A O 1
ATOM 723 N N . GLN A 1 90 ? 15.672 -55.906 -28.125 1 93.75 90 GLN A N 1
ATOM 724 C CA . GLN A 1 90 ? 14.305 -55.438 -27.922 1 93.75 90 GLN A CA 1
ATOM 725 C C . GLN A 1 90 ? 14.141 -54.75 -26.562 1 93.75 90 GLN A C 1
ATOM 727 O O . GLN A 1 90 ? 13.492 -53.719 -26.453 1 93.75 90 GLN A O 1
ATOM 732 N N . PHE A 1 91 ? 14.812 -55.281 -25.531 1 94.12 91 PHE A N 1
ATOM 733 C CA . PHE A 1 91 ? 14.773 -54.719 -24.172 1 94.12 91 PHE A CA 1
ATOM 734 C C . PHE A 1 91 ? 15.414 -53.344 -24.109 1 94.12 91 PHE A C 1
ATOM 736 O O . PHE A 1 91 ? 14.844 -52.406 -23.531 1 94.12 91 PHE A O 1
ATOM 743 N N . HIS A 1 92 ? 16.578 -53.25 -24.734 1 95.06 92 HIS A N 1
ATOM 744 C CA . HIS A 1 92 ? 17.281 -51.969 -24.766 1 95.06 92 HIS A CA 1
ATOM 745 C C . HIS A 1 92 ? 16.469 -50.875 -25.469 1 95.06 92 HIS A C 1
ATOM 747 O O . HIS A 1 92 ? 16.469 -49.719 -25.062 1 95.06 92 HIS A O 1
ATOM 753 N N . LEU A 1 93 ? 15.859 -51.312 -26.547 1 95.06 93 LEU A N 1
ATOM 754 C CA . LEU A 1 93 ? 15.07 -50.375 -27.328 1 95.06 93 LEU A CA 1
ATOM 755 C C . LEU A 1 93 ? 13.93 -49.781 -26.5 1 95.06 93 LEU A C 1
ATOM 757 O O . LEU A 1 93 ? 13.797 -48.562 -26.391 1 95.06 93 LEU A O 1
ATOM 761 N N . VAL A 1 94 ? 13.102 -50.656 -25.859 1 95.19 94 VAL A N 1
ATOM 762 C CA . VAL A 1 94 ? 11.938 -50.188 -25.094 1 95.19 94 VAL A CA 1
ATOM 763 C C . VAL A 1 94 ? 12.398 -49.406 -23.859 1 95.19 94 VAL A C 1
ATOM 765 O O . VAL A 1 94 ? 11.82 -48.375 -23.516 1 95.19 94 VAL A O 1
ATOM 768 N N . HIS A 1 95 ? 13.422 -49.875 -23.25 1 94.81 95 HIS A N 1
ATOM 769 C CA . HIS A 1 95 ? 13.953 -49.188 -22.078 1 94.81 95 HIS A CA 1
ATOM 770 C C . HIS A 1 95 ? 14.414 -47.781 -22.406 1 94.81 95 HIS A C 1
ATOM 772 O O . HIS A 1 95 ? 14.117 -46.844 -21.672 1 94.81 95 HIS A O 1
ATOM 778 N N . SER A 1 96 ? 15.164 -47.688 -23.453 1 96.5 96 SER A N 1
ATOM 779 C CA . SER A 1 96 ? 15.664 -46.375 -23.875 1 96.5 96 SER A CA 1
ATOM 780 C C . SER A 1 96 ? 14.523 -45.438 -24.234 1 96.5 96 SER A C 1
ATOM 782 O O . SER A 1 96 ? 14.578 -44.25 -23.938 1 96.5 96 SER A O 1
ATOM 784 N N . GLN A 1 97 ? 13.523 -45.938 -24.891 1 96.81 97 GLN A N 1
ATOM 785 C CA . GLN A 1 97 ? 12.383 -45.125 -25.297 1 96.81 97 GLN A CA 1
ATOM 786 C C . GLN A 1 97 ? 11.602 -44.625 -24.078 1 96.81 97 GLN A C 1
ATOM 788 O O . GLN A 1 97 ? 11.18 -43.469 -24.031 1 96.81 97 GLN A O 1
ATOM 793 N N . ILE A 1 98 ? 11.438 -45.5 -23.078 1 96.69 98 ILE A N 1
ATOM 794 C CA . ILE A 1 98 ? 10.742 -45.125 -21.844 1 96.69 98 ILE A CA 1
ATOM 795 C C . ILE A 1 98 ? 11.539 -44.062 -21.094 1 96.69 98 ILE A C 1
ATOM 797 O O . ILE A 1 98 ? 10.969 -43.094 -20.609 1 96.69 98 ILE A O 1
ATOM 801 N N . GLN A 1 99 ? 12.836 -44.281 -21.031 1 97.19 99 GLN A N 1
ATOM 802 C CA . GLN A 1 99 ? 13.695 -43.344 -20.344 1 97.19 99 GLN A CA 1
ATOM 803 C C . GLN A 1 99 ? 13.609 -41.969 -21 1 97.19 99 GLN A C 1
ATOM 805 O O . GLN A 1 99 ? 13.508 -40.938 -20.312 1 97.19 99 GLN A O 1
ATOM 810 N N . ARG A 1 100 ? 13.703 -41.938 -22.312 1 97.88 100 ARG A N 1
ATOM 811 C CA . ARG A 1 100 ? 13.594 -40.688 -23.047 1 97.88 100 ARG A CA 1
ATOM 812 C C . ARG A 1 100 ? 12.234 -40.031 -22.812 1 97.88 100 ARG A C 1
ATOM 814 O O . ARG A 1 100 ? 12.156 -38.812 -22.594 1 97.88 100 ARG A O 1
ATOM 821 N N . ALA A 1 101 ? 11.195 -40.812 -22.859 1 98.06 101 ALA A N 1
ATOM 822 C CA . ALA A 1 101 ? 9.852 -40.312 -22.625 1 98.06 101 ALA A CA 1
ATOM 823 C C . ALA A 1 101 ? 9.734 -39.688 -21.234 1 98.06 101 ALA A C 1
ATOM 825 O O . ALA A 1 101 ? 9.125 -38.625 -21.062 1 98.06 101 ALA A O 1
ATOM 826 N N . ASN A 1 102 ? 10.32 -40.344 -20.25 1 97.88 102 ASN A N 1
ATOM 827 C CA . ASN A 1 102 ? 10.273 -39.844 -18.875 1 97.88 102 ASN A CA 1
ATOM 828 C C . ASN A 1 102 ? 11.047 -38.531 -18.734 1 97.88 102 ASN A C 1
ATOM 830 O O . ASN A 1 102 ? 10.641 -37.656 -17.984 1 97.88 102 ASN A O 1
ATOM 834 N N . GLN A 1 103 ? 12.07 -38.469 -19.453 1 97.94 103 GLN A N 1
ATOM 835 C CA . GLN A 1 103 ? 12.836 -37.219 -19.438 1 97.94 103 GLN A CA 1
ATOM 836 C C . GLN A 1 103 ? 12.023 -36.062 -20.016 1 97.94 103 GLN A C 1
ATOM 838 O O . GLN A 1 103 ? 12.008 -34.969 -19.469 1 97.94 103 GLN A O 1
ATOM 843 N N . ILE A 1 104 ? 11.375 -36.312 -21.109 1 98.06 104 ILE A N 1
ATOM 844 C CA . ILE A 1 104 ? 10.523 -35.312 -21.766 1 98.06 104 ILE A CA 1
ATOM 845 C C . ILE A 1 104 ? 9.391 -34.906 -20.828 1 98.06 104 ILE A C 1
ATOM 847 O O . ILE A 1 104 ? 9.047 -33.719 -20.734 1 98.06 104 ILE A O 1
ATOM 851 N N . LEU A 1 105 ? 8.828 -35.875 -20.094 1 98.25 105 LEU A N 1
ATOM 852 C CA . LEU A 1 105 ? 7.758 -35.594 -19.141 1 98.25 105 LEU A CA 1
ATOM 853 C C . LEU A 1 105 ? 8.242 -34.656 -18.047 1 98.25 105 LEU A C 1
ATOM 855 O O . LEU A 1 105 ? 7.578 -33.656 -17.734 1 98.25 105 LEU A O 1
ATOM 859 N N . GLN A 1 106 ? 9.383 -34.938 -17.547 1 96.69 106 GLN A N 1
ATOM 860 C CA . GLN A 1 106 ? 9.914 -34.125 -16.469 1 96.69 106 GLN A CA 1
ATOM 861 C C . GLN A 1 106 ? 10.148 -32.688 -16.938 1 96.69 106 GLN A C 1
ATOM 863 O O . GLN A 1 106 ? 9.805 -31.75 -16.234 1 96.69 106 GLN A O 1
ATOM 868 N N . GLN A 1 107 ? 10.695 -32.594 -18.094 1 96.62 107 GLN A N 1
ATOM 869 C CA . GLN A 1 107 ? 10.922 -31.266 -18.656 1 96.62 107 GLN A CA 1
ATOM 870 C C . GLN A 1 107 ? 9.602 -30.531 -18.891 1 96.62 107 GLN A C 1
ATOM 872 O O . GLN A 1 107 ? 9.492 -29.328 -18.641 1 96.62 107 GLN A O 1
ATOM 877 N N . GLY A 1 108 ? 8.648 -31.266 -19.375 1 97.94 108 GLY A N 1
ATOM 878 C CA . GLY A 1 108 ? 7.328 -30.719 -19.609 1 97.94 108 GLY A CA 1
ATOM 879 C C . GLY A 1 108 ? 6.645 -30.25 -18.344 1 97.94 108 GLY A C 1
ATOM 880 O O . GLY A 1 108 ? 6.027 -29.172 -18.312 1 97.94 108 GLY A O 1
ATOM 881 N N . VAL A 1 109 ? 6.793 -31.031 -17.266 1 97.44 109 VAL A N 1
ATOM 882 C CA . VAL A 1 109 ? 6.203 -30.672 -15.977 1 97.44 109 VAL A CA 1
ATOM 883 C C . VAL A 1 109 ? 6.852 -29.406 -15.445 1 97.44 109 VAL A C 1
ATOM 885 O O . VAL A 1 109 ? 6.164 -28.516 -14.945 1 97.44 109 VAL A O 1
ATOM 888 N N . ASP A 1 110 ? 8.141 -29.281 -15.594 1 96.19 110 ASP A N 1
ATOM 889 C CA . ASP A 1 110 ? 8.852 -28.078 -15.188 1 96.19 110 ASP A CA 1
ATOM 890 C C . ASP A 1 110 ? 8.375 -26.859 -15.984 1 96.19 110 ASP A C 1
ATOM 892 O O . ASP A 1 110 ? 8.211 -25.781 -15.43 1 96.19 110 ASP A O 1
ATOM 896 N N . GLN A 1 111 ? 8.18 -27.094 -17.234 1 96.88 111 GLN A N 1
ATOM 897 C CA . GLN A 1 111 ? 7.707 -26.016 -18.094 1 96.88 111 GLN A CA 1
ATOM 898 C C . GLN A 1 111 ? 6.285 -25.594 -17.719 1 96.88 111 GLN A C 1
ATOM 900 O O . GLN A 1 111 ? 5.945 -24.406 -17.766 1 96.88 111 GLN A O 1
ATOM 905 N N . ASP A 1 112 ? 5.469 -26.562 -17.344 1 97.81 112 ASP A N 1
ATOM 906 C CA . ASP A 1 112 ? 4.105 -26.25 -16.922 1 97.81 112 ASP A CA 1
ATOM 907 C C . ASP A 1 112 ? 4.105 -25.359 -15.68 1 97.81 112 ASP A C 1
ATOM 909 O O . ASP A 1 112 ? 3.305 -24.422 -15.586 1 97.81 112 ASP A O 1
ATOM 913 N N . TRP A 1 113 ? 5.012 -25.609 -14.789 1 97.06 113 TRP A N 1
ATOM 914 C CA . TRP A 1 113 ? 5.117 -24.781 -13.586 1 97.06 113 TRP A CA 1
ATOM 915 C C . TRP A 1 113 ? 5.555 -23.359 -13.938 1 97.06 113 TRP A C 1
ATOM 917 O O . TRP A 1 113 ? 4.953 -22.391 -13.484 1 97.06 113 TRP A O 1
ATOM 927 N N . ARG A 1 114 ? 6.562 -23.281 -14.805 1 96.19 114 ARG A N 1
ATOM 928 C CA . ARG A 1 114 ? 7.047 -21.969 -15.242 1 96.19 114 ARG A CA 1
ATOM 929 C C . ARG A 1 114 ? 5.934 -21.172 -15.922 1 96.19 114 ARG A C 1
ATOM 931 O O . ARG A 1 114 ? 5.734 -20 -15.609 1 96.19 114 ARG A O 1
ATOM 938 N N . THR A 1 115 ? 5.242 -21.844 -16.781 1 96.88 115 THR A N 1
ATOM 939 C CA . THR A 1 115 ? 4.145 -21.219 -17.5 1 96.88 115 THR A CA 1
ATOM 940 C C . THR A 1 115 ? 3.061 -20.734 -16.547 1 96.88 115 THR A C 1
ATOM 942 O O . THR A 1 115 ? 2.531 -19.641 -16.688 1 96.88 115 THR A O 1
ATOM 945 N N . SER A 1 116 ? 2.727 -21.562 -15.586 1 97.44 116 SER A N 1
ATOM 946 C CA . SER A 1 116 ? 1.721 -21.203 -14.594 1 97.44 116 SER A CA 1
ATOM 947 C C . SER A 1 116 ? 2.156 -19.984 -13.789 1 97.44 116 SER A C 1
ATOM 949 O O . SER A 1 116 ? 1.372 -19.062 -13.586 1 97.44 116 SER A O 1
ATOM 951 N N . CYS A 1 117 ? 3.436 -19.938 -13.359 1 96.81 117 CYS A N 1
ATOM 952 C CA . CYS A 1 117 ? 3.959 -18.859 -12.539 1 96.81 117 CYS A CA 1
ATOM 953 C C . CYS A 1 117 ? 3.982 -17.547 -13.32 1 96.81 117 CYS A C 1
ATOM 955 O O . CYS A 1 117 ? 3.854 -16.469 -12.734 1 96.81 117 CYS A O 1
ATOM 957 N N . GLN A 1 118 ? 4.109 -17.625 -14.625 1 96.25 118 GLN A N 1
ATOM 958 C CA . GLN A 1 118 ? 4.16 -16.438 -15.469 1 96.25 118 GLN A CA 1
ATOM 959 C C . GLN A 1 118 ? 2.816 -15.711 -15.477 1 96.25 118 GLN A C 1
ATOM 961 O O . GLN A 1 118 ? 2.732 -14.555 -15.898 1 96.25 118 GLN A O 1
ATOM 966 N N . ARG A 1 119 ? 1.782 -16.328 -14.977 1 97.25 119 ARG A N 1
ATOM 967 C CA . ARG A 1 119 ? 0.447 -15.734 -14.992 1 97.25 119 ARG A CA 1
ATOM 968 C C . ARG A 1 119 ? 0.21 -14.883 -13.75 1 97.25 119 ARG A C 1
ATOM 970 O O . ARG A 1 119 ? -0.811 -14.203 -13.641 1 97.25 119 ARG A O 1
ATOM 977 N N . TYR A 1 120 ? 1.149 -14.844 -12.812 1 97.38 120 TYR A N 1
ATOM 978 C CA . TYR A 1 120 ? 0.955 -14.188 -11.523 1 97.38 120 TYR A CA 1
ATOM 979 C C . TYR A 1 120 ? 0.54 -12.734 -11.711 1 97.38 120 TYR A C 1
ATOM 981 O O . TYR A 1 120 ? -0.407 -12.266 -11.07 1 97.38 120 TYR A O 1
ATOM 989 N N . PRO A 1 121 ? 1.205 -11.953 -12.609 1 97.56 121 PRO A N 1
ATOM 990 C CA . PRO A 1 121 ? 0.802 -10.547 -12.703 1 97.56 121 PRO A CA 1
ATOM 991 C C . PRO A 1 121 ? -0.678 -10.383 -13.039 1 97.56 121 PRO A C 1
ATOM 993 O O . PRO A 1 121 ? -1.373 -9.586 -12.406 1 97.56 121 PRO A O 1
ATOM 996 N N . GLN A 1 122 ? -1.177 -11.156 -13.938 1 97.12 122 GLN A N 1
ATOM 997 C CA . GLN A 1 122 ? -2.576 -11.086 -14.336 1 97.12 122 GLN A CA 1
ATOM 998 C C . GLN A 1 122 ? -3.498 -11.547 -13.211 1 97.12 122 GLN A C 1
ATOM 1000 O O . GLN A 1 122 ? -4.523 -10.914 -12.945 1 97.12 122 GLN A O 1
ATOM 1005 N N . VAL A 1 123 ? -3.176 -12.609 -12.562 1 97.62 123 VAL A N 1
ATOM 1006 C CA . VAL A 1 123 ? -3.996 -13.203 -11.516 1 97.62 123 VAL A CA 1
ATOM 1007 C C . VAL A 1 123 ? -4.047 -12.281 -10.305 1 97.62 123 VAL A C 1
ATOM 1009 O O . VAL A 1 123 ? -5.113 -12.07 -9.719 1 97.62 123 VAL A O 1
ATOM 1012 N N . LEU A 1 124 ? -2.889 -11.711 -9.969 1 98 124 LEU A N 1
ATOM 1013 C CA . LEU A 1 124 ? -2.834 -10.766 -8.859 1 98 124 LEU A CA 1
ATOM 1014 C C . LEU A 1 124 ? -3.709 -9.547 -9.148 1 98 124 LEU A C 1
ATOM 1016 O O . LEU A 1 124 ? -4.492 -9.125 -8.297 1 98 124 LEU A O 1
ATOM 1020 N N . ASP A 1 125 ? -3.604 -9 -10.359 1 97.56 125 ASP A N 1
ATOM 1021 C CA . ASP A 1 125 ? -4.434 -7.859 -10.734 1 97.56 125 ASP A CA 1
ATOM 1022 C C . ASP A 1 125 ? -5.918 -8.18 -10.57 1 97.56 125 ASP A C 1
ATOM 1024 O O . ASP A 1 125 ? -6.688 -7.352 -10.094 1 97.56 125 ASP A O 1
ATOM 1028 N N . TYR A 1 126 ? -6.297 -9.375 -10.961 1 97.12 126 TYR A N 1
ATOM 1029 C CA . TYR A 1 126 ? -7.688 -9.805 -10.883 1 97.12 126 TYR A CA 1
ATOM 1030 C C . TYR A 1 126 ? -8.18 -9.781 -9.438 1 97.12 126 TYR A C 1
ATOM 1032 O O . TYR A 1 126 ? -9.211 -9.18 -9.133 1 97.12 126 TYR A O 1
ATOM 1040 N N . TYR A 1 127 ? -7.438 -10.359 -8.555 1 96.5 127 TYR A N 1
ATOM 1041 C CA . TYR A 1 127 ? -7.93 -10.477 -7.188 1 96.5 127 TYR A CA 1
ATOM 1042 C C . TYR A 1 127 ? -7.855 -9.133 -6.469 1 96.5 127 TYR A C 1
ATOM 1044 O O . TYR A 1 127 ? -8.68 -8.844 -5.598 1 96.5 127 TYR A O 1
ATOM 1052 N N . PHE A 1 128 ? -6.855 -8.266 -6.816 1 96.81 128 PHE A N 1
ATOM 1053 C CA . PHE A 1 128 ? -6.883 -6.898 -6.305 1 96.81 128 PHE A CA 1
ATOM 1054 C C . PHE A 1 128 ? -8.156 -6.18 -6.75 1 96.81 128 PHE A C 1
ATOM 1056 O O . PHE A 1 128 ? -8.75 -5.43 -5.977 1 96.81 128 PHE A O 1
ATOM 1063 N N . SER A 1 129 ? -8.57 -6.41 -7.969 1 95.38 129 SER A N 1
ATOM 1064 C CA . SER A 1 129 ? -9.742 -5.73 -8.516 1 95.38 129 SER A CA 1
ATOM 1065 C C . SER A 1 129 ? -11.008 -6.133 -7.766 1 95.38 129 SER A C 1
ATOM 1067 O O . SER A 1 129 ? -12.031 -5.453 -7.859 1 95.38 129 SER A O 1
ATOM 1069 N N . LEU A 1 130 ? -10.977 -7.277 -7.047 1 95.31 130 LEU A N 1
ATOM 1070 C CA . LEU A 1 130 ? -12.156 -7.75 -6.32 1 95.31 130 LEU A CA 1
ATOM 1071 C C . LEU A 1 130 ? -12.273 -7.055 -4.969 1 95.31 130 LEU A C 1
ATOM 1073 O O . LEU A 1 130 ? -13.32 -7.113 -4.328 1 95.31 130 LEU A O 1
ATOM 1077 N N . ALA A 1 131 ? -11.172 -6.496 -4.508 1 94.44 131 ALA A N 1
ATOM 1078 C CA . ALA A 1 131 ? -11.188 -5.781 -3.232 1 94.44 131 ALA A CA 1
ATOM 1079 C C . ALA A 1 131 ? -11.852 -4.414 -3.379 1 94.44 131 ALA A C 1
ATOM 1081 O O . ALA A 1 131 ? -11.508 -3.645 -4.277 1 94.44 131 ALA A O 1
ATOM 1082 N N . GLU A 1 132 ? -12.789 -4.148 -2.506 1 93 132 GLU A N 1
ATOM 1083 C CA . GLU A 1 132 ? -13.484 -2.863 -2.533 1 93 132 GLU A CA 1
ATOM 1084 C C . GLU A 1 132 ? -13.117 -2.012 -1.321 1 93 132 GLU A C 1
ATOM 1086 O O . GLU A 1 132 ? -12.977 -2.527 -0.211 1 93 132 GLU A O 1
ATOM 1091 N N . VAL A 1 133 ? -12.945 -0.783 -1.64 1 92.44 133 VAL A N 1
ATOM 1092 C CA . VAL A 1 133 ? -12.648 0.181 -0.586 1 92.44 133 VAL A CA 1
ATOM 1093 C C . VAL A 1 133 ? -13.867 1.064 -0.33 1 92.44 133 VAL A C 1
ATOM 1095 O O . VAL A 1 133 ? -14.422 1.648 -1.262 1 92.44 133 VAL A O 1
ATOM 1098 N N . VAL A 1 134 ? -14.242 1.157 0.921 1 93.69 134 VAL A N 1
ATOM 1099 C CA . VAL A 1 134 ? -15.336 2.023 1.343 1 93.69 134 VAL A CA 1
ATOM 1100 C C . VAL A 1 134 ? -14.797 3.143 2.232 1 93.69 134 VAL A C 1
ATOM 1102 O O . VAL A 1 134 ? -14.203 2.879 3.283 1 93.69 134 VAL A O 1
ATOM 1105 N N . LEU A 1 135 ? -15.039 4.32 1.742 1 94.5 135 LEU A N 1
ATOM 1106 C CA . LEU A 1 135 ? -14.586 5.508 2.453 1 94.5 135 LEU A CA 1
ATOM 1107 C C . LEU A 1 135 ? -15.766 6.324 2.967 1 94.5 135 LEU A C 1
ATOM 1109 O O . LEU A 1 135 ? -16.812 6.383 2.32 1 94.5 135 LEU A O 1
ATOM 1113 N N . PRO A 1 136 ? -15.586 6.898 4.133 1 91.62 136 PRO A N 1
ATOM 1114 C CA . PRO A 1 136 ? -16.672 7.75 4.637 1 91.62 136 PRO A CA 1
ATOM 1115 C C . PRO A 1 136 ? -16.938 8.953 3.742 1 91.62 136 PRO A C 1
ATOM 1117 O O . PRO A 1 136 ? -16.031 9.43 3.049 1 91.62 136 PRO A O 1
ATOM 1120 N N . ASP A 1 137 ? -18.266 9.336 3.811 1 87.19 137 ASP A N 1
ATOM 1121 C CA . ASP A 1 137 ? -18.625 10.547 3.09 1 87.19 137 ASP A CA 1
ATOM 1122 C C . ASP A 1 137 ? -18.219 11.797 3.863 1 87.19 137 ASP A C 1
ATOM 1124 O O . ASP A 1 137 ? -17.938 11.727 5.062 1 87.19 137 ASP A O 1
ATOM 1128 N N . HIS A 1 138 ? -18.25 12.93 3.137 1 80.88 138 HIS A N 1
ATOM 1129 C CA . HIS A 1 138 ? -17.797 14.188 3.732 1 80.88 138 HIS A CA 1
ATOM 1130 C C . HIS A 1 138 ? -18.688 14.586 4.898 1 80.88 138 HIS A C 1
ATOM 1132 O O . HIS A 1 138 ? -18.281 15.375 5.758 1 80.88 138 HIS A O 1
ATOM 1138 N N . ARG A 1 139 ? -19.906 14.047 4.934 1 85.31 139 ARG A N 1
ATOM 1139 C CA . ARG A 1 139 ? -20.844 14.422 5.98 1 85.31 139 ARG A CA 1
ATOM 1140 C C . ARG A 1 139 ? -20.703 13.516 7.195 1 85.31 139 ARG A C 1
ATOM 1142 O O . ARG A 1 139 ? -21.359 13.734 8.219 1 85.31 139 ARG A O 1
ATOM 1149 N N . ASP A 1 140 ? -19.844 12.594 7.098 1 87.56 140 ASP A N 1
ATOM 1150 C CA . ASP A 1 140 ? -19.594 11.688 8.211 1 87.56 140 ASP A CA 1
ATOM 1151 C C . ASP A 1 140 ? -18.969 12.422 9.398 1 87.56 140 ASP A C 1
ATOM 1153 O O . ASP A 1 140 ? -17.938 13.07 9.242 1 87.56 140 ASP A O 1
ATOM 1157 N N . PRO A 1 141 ? -19.656 12.297 10.578 1 85.75 141 PRO A N 1
ATOM 1158 C CA . PRO A 1 141 ? -19.141 13.016 11.742 1 85.75 141 PRO A CA 1
ATOM 1159 C C . PRO A 1 141 ? -17.688 12.656 12.062 1 85.75 141 PRO A C 1
ATOM 1161 O O . PRO A 1 141 ? -16.969 13.461 12.648 1 85.75 141 PRO A O 1
ATOM 1164 N N . ARG A 1 142 ? -17.234 11.578 11.711 1 88.94 142 ARG A N 1
ATOM 1165 C CA . ARG A 1 142 ? -15.852 11.172 11.992 1 88.94 142 ARG A CA 1
ATOM 1166 C C . ARG A 1 142 ? -14.859 11.992 11.172 1 88.94 142 ARG A C 1
ATOM 1168 O O . ARG A 1 142 ? -13.68 12.047 11.5 1 88.94 142 ARG A O 1
ATOM 1175 N N . ILE A 1 143 ? -15.391 12.547 10.07 1 86.5 143 ILE A N 1
ATOM 1176 C CA . ILE A 1 143 ? -14.547 13.383 9.211 1 86.5 143 ILE A CA 1
ATOM 1177 C C . ILE A 1 143 ? -14.523 14.812 9.742 1 86.5 143 ILE A C 1
ATOM 1179 O O . ILE A 1 143 ? -13.453 15.422 9.844 1 86.5 143 ILE A O 1
ATOM 1183 N N . PHE A 1 144 ? -15.68 15.359 10.211 1 79.56 144 PHE A N 1
ATOM 1184 C CA . PHE A 1 144 ? -15.711 16.781 10.555 1 79.56 144 PHE A CA 1
ATOM 1185 C C . PHE A 1 144 ? -15.445 16.984 12.039 1 79.56 144 PHE A C 1
ATOM 1187 O O . PHE A 1 144 ? -15.125 18.094 12.469 1 79.56 144 PHE A O 1
ATOM 1194 N N . ASP A 1 145 ? -15.648 15.898 12.844 1 83.31 145 ASP A N 1
ATOM 1195 C CA . ASP A 1 145 ? -15.312 15.969 14.258 1 83.31 145 ASP A CA 1
ATOM 1196 C C . ASP A 1 145 ? -14.43 14.797 14.672 1 83.31 145 ASP A C 1
ATOM 1198 O O . ASP A 1 145 ? -14.883 13.898 15.391 1 83.31 145 ASP A O 1
ATOM 1202 N N . PRO A 1 146 ? -13.172 14.938 14.203 1 81.69 146 PRO A N 1
ATOM 1203 C CA . PRO A 1 146 ? -12.297 13.797 14.461 1 81.69 146 PRO A CA 1
ATOM 1204 C C . PRO A 1 146 ? -11.906 13.664 15.93 1 81.69 146 PRO A C 1
ATOM 1206 O O . PRO A 1 146 ? -11.836 14.672 16.641 1 81.69 146 PRO A O 1
ATOM 1209 N N . ARG A 1 147 ? -11.891 12.32 16.422 1 76.12 147 ARG A N 1
ATOM 1210 C CA . ARG A 1 147 ? -11.555 12.039 17.828 1 76.12 147 ARG A CA 1
ATOM 1211 C C . ARG A 1 147 ? -10.07 11.727 17.969 1 76.12 147 ARG A C 1
ATOM 1213 O O . ARG A 1 147 ? -9.641 10.602 17.734 1 76.12 147 ARG A O 1
ATOM 1220 N N . PHE A 1 148 ? -9.156 12.664 17.812 1 72.75 148 PHE A N 1
ATOM 1221 C CA . PHE A 1 148 ? -7.75 12.508 18.172 1 72.75 148 PHE A CA 1
ATOM 1222 C C . PHE A 1 148 ? -7.234 13.758 18.891 1 72.75 148 PHE A C 1
ATOM 1224 O O . PHE A 1 148 ? -7.848 14.82 18.797 1 72.75 148 PHE A O 1
ATOM 1231 N N . ASN B 1 1 ? 10.773 -28.047 -9.422 1 90.31 1 ASN B N 1
ATOM 1232 C CA . ASN B 1 1 ? 11.922 -27.172 -9.617 1 90.31 1 ASN B CA 1
ATOM 1233 C C . ASN B 1 1 ? 11.508 -25.703 -9.641 1 90.31 1 ASN B C 1
ATOM 1235 O O . ASN B 1 1 ? 10.367 -25.375 -9.984 1 90.31 1 ASN B O 1
ATOM 1239 N N . CYS B 1 2 ? 12.453 -24.906 -9.188 1 94.25 2 CYS B N 1
ATOM 1240 C CA . CYS B 1 2 ? 12.195 -23.469 -9.203 1 94.25 2 CYS B CA 1
ATOM 1241 C C . CYS B 1 2 ? 11.82 -23 -10.602 1 94.25 2 CYS B C 1
ATOM 1243 O O . CYS B 1 2 ? 12.5 -23.312 -11.57 1 94.25 2 CYS B O 1
ATOM 1245 N N . ALA B 1 3 ? 10.867 -22.297 -10.703 1 93.12 3 ALA B N 1
ATOM 1246 C CA . ALA B 1 3 ? 10.359 -21.812 -11.984 1 93.12 3 ALA B CA 1
ATOM 1247 C C . ALA B 1 3 ? 11.297 -20.781 -12.602 1 93.12 3 ALA B C 1
ATOM 1249 O O . ALA B 1 3 ? 11.203 -20.484 -13.797 1 93.12 3 ALA B O 1
ATOM 1250 N N . ILE B 1 4 ? 12.164 -20.234 -11.766 1 93 4 ILE B N 1
ATOM 1251 C CA . ILE B 1 4 ? 13.023 -19.141 -12.203 1 93 4 ILE B CA 1
ATOM 1252 C C . ILE B 1 4 ? 14.391 -19.688 -12.617 1 93 4 ILE B C 1
ATOM 1254 O O . ILE B 1 4 ? 14.867 -19.422 -13.719 1 93 4 ILE B O 1
ATOM 1258 N N . CYS B 1 5 ? 14.992 -20.547 -11.758 1 93.19 5 CYS B N 1
ATOM 1259 C CA . CYS B 1 5 ? 16.375 -20.922 -12.023 1 93.19 5 CYS B CA 1
ATOM 1260 C C . CYS B 1 5 ? 16.5 -22.422 -12.258 1 93.19 5 CYS B C 1
ATOM 1262 O O . CYS B 1 5 ? 17.578 -22.922 -12.586 1 93.19 5 CYS B O 1
ATOM 1264 N N . GLY B 1 6 ? 15.508 -23.125 -11.992 1 90.88 6 GLY B N 1
ATOM 1265 C CA . GLY B 1 6 ? 15.516 -24.562 -12.258 1 90.88 6 GLY B CA 1
ATOM 1266 C C . GLY B 1 6 ? 16.047 -25.375 -11.094 1 90.88 6 GLY B C 1
ATOM 1267 O O . GLY B 1 6 ? 16.125 -26.594 -11.172 1 90.88 6 GLY B O 1
ATOM 1268 N N . ALA B 1 7 ? 16.375 -24.672 -9.961 1 91.38 7 ALA B N 1
ATOM 1269 C CA . ALA B 1 7 ? 16.906 -25.375 -8.797 1 91.38 7 ALA B CA 1
ATOM 1270 C C . ALA B 1 7 ? 15.875 -26.359 -8.25 1 91.38 7 ALA B C 1
ATOM 1272 O O . ALA B 1 7 ? 14.672 -26.172 -8.414 1 91.38 7 ALA B O 1
ATOM 1273 N N . PRO B 1 8 ? 16.422 -27.422 -7.652 1 89.81 8 PRO B N 1
ATOM 1274 C CA . PRO B 1 8 ? 15.508 -28.406 -7.082 1 89.81 8 PRO B CA 1
ATOM 1275 C C . PRO B 1 8 ? 14.594 -27.828 -6.004 1 89.81 8 PRO B C 1
ATOM 1277 O O . PRO B 1 8 ? 14.922 -26.797 -5.41 1 89.81 8 PRO B O 1
ATOM 1280 N N . PRO B 1 9 ? 13.445 -28.516 -5.797 1 83.31 9 PRO B N 1
ATOM 1281 C CA . PRO B 1 9 ? 12.43 -27.984 -4.887 1 83.31 9 PRO B CA 1
ATOM 1282 C C . PRO B 1 9 ? 12.891 -27.969 -3.43 1 83.31 9 PRO B C 1
ATOM 1284 O O . PRO B 1 9 ? 12.383 -27.188 -2.621 1 83.31 9 PRO B O 1
ATOM 1287 N N . ASP B 1 10 ? 13.898 -28.891 -3.164 1 85.38 10 ASP B N 1
ATOM 1288 C CA . ASP B 1 10 ? 14.398 -28.969 -1.794 1 85.38 10 ASP B CA 1
ATOM 1289 C C . ASP B 1 10 ? 15.922 -28.844 -1.755 1 85.38 10 ASP B C 1
ATOM 1291 O O . ASP B 1 10 ? 16.625 -29.672 -2.34 1 85.38 10 ASP B O 1
ATOM 1295 N N . PRO B 1 11 ? 16.453 -27.75 -1.132 1 87.19 11 PRO B N 1
ATOM 1296 C CA . PRO B 1 11 ? 15.727 -26.766 -0.337 1 87.19 11 PRO B CA 1
ATOM 1297 C C . PRO B 1 11 ? 15.016 -25.719 -1.199 1 87.19 11 PRO B C 1
ATOM 1299 O O . PRO B 1 11 ? 15.32 -25.578 -2.387 1 87.19 11 PRO B O 1
ATOM 1302 N N . GLU B 1 12 ? 14.039 -25.094 -0.611 1 84.25 12 GLU B N 1
ATOM 1303 C CA . GLU B 1 12 ? 13.25 -24.109 -1.362 1 84.25 12 GLU B CA 1
ATOM 1304 C C . GLU B 1 12 ? 14.133 -22.984 -1.897 1 84.25 12 GLU B C 1
ATOM 1306 O O . GLU B 1 12 ? 14.906 -22.391 -1.147 1 84.25 12 GLU B O 1
ATOM 1311 N N . CYS B 1 13 ? 14.117 -22.766 -3.123 1 91 13 CYS B N 1
ATOM 1312 C CA . CYS B 1 13 ? 14.82 -21.688 -3.795 1 91 13 CYS B CA 1
ATOM 1313 C C . CYS B 1 13 ? 14.109 -20.359 -3.572 1 91 13 CYS B C 1
ATOM 1315 O O . CYS B 1 13 ? 12.891 -20.266 -3.713 1 91 13 CYS B O 1
ATOM 1317 N N . PRO B 1 14 ? 14.859 -19.312 -3.17 1 91.94 14 PRO B N 1
ATOM 1318 C CA . PRO B 1 14 ? 14.219 -18.031 -2.842 1 91.94 14 PRO B CA 1
ATOM 1319 C C . PRO B 1 14 ? 13.75 -17.266 -4.078 1 91.94 14 PRO B C 1
ATOM 1321 O O . PRO B 1 14 ? 12.969 -16.328 -3.969 1 91.94 14 PRO B O 1
ATOM 1324 N N . HIS B 1 15 ? 14.18 -17.625 -5.254 1 94.94 15 HIS B N 1
ATOM 1325 C CA . HIS B 1 15 ? 13.922 -16.844 -6.465 1 94.94 15 HIS B CA 1
ATOM 1326 C C . HIS B 1 15 ? 12.43 -16.719 -6.723 1 94.94 15 HIS B C 1
ATOM 1328 O O . HIS B 1 15 ? 11.945 -15.625 -7.043 1 94.94 15 HIS B O 1
ATOM 1334 N N . GLU B 1 16 ? 11.695 -17.844 -6.578 1 93.06 16 GLU B N 1
ATOM 1335 C CA . GLU B 1 16 ? 10.273 -17.828 -6.883 1 93.06 16 GLU B CA 1
ATOM 1336 C C .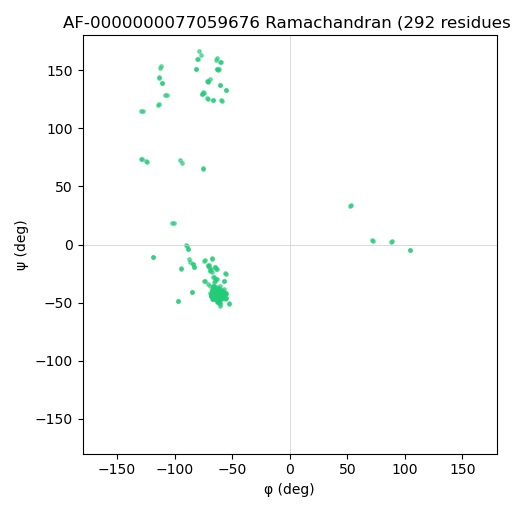 GLU B 1 16 ? 9.508 -16.953 -5.891 1 93.06 16 GLU B C 1
ATOM 1338 O O . GLU B 1 16 ? 8.625 -16.188 -6.277 1 93.06 16 GLU B O 1
ATOM 1343 N N . GLY B 1 17 ? 9.93 -17.062 -4.637 1 93.56 17 GLY B N 1
ATOM 1344 C CA . GLY B 1 17 ? 9.305 -16.234 -3.621 1 93.56 17 GLY B CA 1
ATOM 1345 C C . GLY B 1 17 ? 9.562 -14.75 -3.82 1 93.56 17 GLY B C 1
ATOM 1346 O O . GLY B 1 17 ? 8.648 -13.93 -3.67 1 93.56 17 GLY B O 1
ATOM 1347 N N . GLU B 1 18 ? 10.758 -14.438 -4.141 1 95.69 18 GLU B N 1
ATOM 1348 C CA . GLU B 1 18 ? 11.141 -13.047 -4.359 1 95.69 18 GLU B CA 1
ATOM 1349 C C . GLU B 1 18 ? 10.406 -12.461 -5.562 1 95.69 18 GLU B C 1
ATOM 1351 O O . GLU B 1 18 ? 9.953 -11.312 -5.52 1 95.69 18 GLU B O 1
ATOM 1356 N N . ARG B 1 19 ? 10.367 -13.234 -6.555 1 95.5 19 ARG B N 1
ATOM 1357 C CA . ARG B 1 19 ? 9.664 -12.773 -7.75 1 95.5 19 ARG B CA 1
ATOM 1358 C C . ARG B 1 19 ? 8.18 -12.57 -7.473 1 95.5 19 ARG B C 1
ATOM 1360 O O . ARG B 1 19 ? 7.574 -11.625 -7.992 1 95.5 19 ARG B O 1
ATOM 1367 N N . LEU B 1 20 ? 7.547 -13.445 -6.707 1 96.19 20 LEU B N 1
ATOM 1368 C CA . LEU B 1 20 ? 6.141 -13.297 -6.34 1 96.19 20 LEU B CA 1
ATOM 1369 C C . LEU B 1 20 ? 5.918 -12.023 -5.531 1 96.19 20 LEU B C 1
ATOM 1371 O O . LEU B 1 20 ? 4.949 -11.297 -5.766 1 96.19 20 LEU B O 1
ATOM 1375 N N . GLN B 1 21 ? 6.852 -11.797 -4.621 1 96.25 21 GLN B N 1
ATOM 1376 C CA . GLN B 1 21 ? 6.734 -10.586 -3.812 1 96.25 21 GLN B CA 1
ATOM 1377 C C . GLN B 1 21 ? 6.824 -9.336 -4.684 1 96.25 21 GLN B C 1
ATOM 1379 O O . GLN B 1 21 ? 6.078 -8.375 -4.477 1 96.25 21 GLN B O 1
ATOM 1384 N N . LEU B 1 22 ? 7.758 -9.344 -5.566 1 97.25 22 LEU B N 1
ATOM 1385 C CA . LEU B 1 22 ? 7.883 -8.227 -6.492 1 97.25 22 LEU B CA 1
ATOM 1386 C C . LEU B 1 22 ? 6.605 -8.039 -7.305 1 97.25 22 LEU B C 1
ATOM 1388 O O . LEU B 1 22 ? 6.121 -6.918 -7.465 1 97.25 22 LEU B O 1
ATOM 1392 N N . ALA B 1 23 ? 6.066 -9.102 -7.805 1 97.94 23 ALA B N 1
ATOM 1393 C CA . ALA B 1 23 ? 4.828 -9.047 -8.578 1 97.94 23 ALA B CA 1
ATOM 1394 C C . ALA B 1 23 ? 3.672 -8.523 -7.734 1 97.94 23 ALA B C 1
ATOM 1396 O O . ALA B 1 23 ? 2.844 -7.746 -8.219 1 97.94 23 ALA B O 1
ATOM 1397 N N . LEU B 1 24 ? 3.602 -8.977 -6.512 1 98 24 LEU B N 1
ATOM 1398 C CA . LEU B 1 24 ? 2.566 -8.516 -5.59 1 98 24 LEU B CA 1
ATOM 1399 C C . LEU B 1 24 ? 2.666 -7.012 -5.359 1 98 24 LEU B C 1
ATOM 1401 O O . LEU B 1 24 ? 1.658 -6.305 -5.422 1 98 24 LEU B O 1
ATOM 1405 N N . ASN B 1 25 ? 3.854 -6.512 -5.121 1 96.44 25 ASN B N 1
ATOM 1406 C CA . ASN B 1 25 ? 4.074 -5.086 -4.914 1 96.44 25 ASN B CA 1
ATOM 1407 C C . ASN B 1 25 ? 3.68 -4.273 -6.145 1 96.44 25 ASN B C 1
ATOM 1409 O O . ASN B 1 25 ? 3.061 -3.217 -6.023 1 96.44 25 ASN B O 1
ATOM 1413 N N . GLN B 1 26 ? 4.039 -4.742 -7.234 1 97.69 26 GLN B N 1
ATOM 1414 C CA . GLN B 1 26 ? 3.709 -4.059 -8.484 1 97.69 26 GLN B CA 1
ATOM 1415 C C . GLN B 1 26 ? 2.199 -4.016 -8.703 1 97.69 26 GLN B C 1
ATOM 1417 O O . GLN B 1 26 ? 1.654 -2.988 -9.109 1 97.69 26 GLN B O 1
ATOM 1422 N N . ALA B 1 27 ? 1.586 -5.129 -8.5 1 98.06 27 ALA B N 1
ATOM 1423 C CA . ALA B 1 27 ? 0.134 -5.18 -8.648 1 98.06 27 ALA B CA 1
ATOM 1424 C C . ALA B 1 27 ? -0.551 -4.219 -7.684 1 98.06 27 ALA B C 1
ATOM 1426 O O . ALA B 1 27 ? -1.522 -3.553 -8.047 1 98.06 27 ALA B O 1
ATOM 1427 N N . MET B 1 28 ? -0.062 -4.16 -6.484 1 95.88 28 MET B N 1
ATOM 1428 C CA . MET B 1 28 ? -0.605 -3.248 -5.48 1 95.88 28 MET B CA 1
ATOM 1429 C C . MET B 1 28 ? -0.485 -1.8 -5.941 1 95.88 28 MET B C 1
ATOM 1431 O O . MET B 1 28 ? -1.412 -1.009 -5.762 1 95.88 28 MET B O 1
ATOM 1435 N N . GLU B 1 29 ? 0.623 -1.481 -6.496 1 94.06 29 GLU B N 1
ATOM 1436 C CA . GLU B 1 29 ? 0.859 -0.123 -6.973 1 94.06 29 GLU B CA 1
ATOM 1437 C C . GLU B 1 29 ? -0.104 0.24 -8.102 1 94.06 29 GLU B C 1
ATOM 1439 O O . GLU B 1 29 ? -0.462 1.407 -8.266 1 94.06 29 GLU B O 1
ATOM 1444 N N . ARG B 1 30 ? -0.497 -0.742 -8.82 1 96.25 30 ARG B N 1
ATOM 1445 C CA . ARG B 1 30 ? -1.394 -0.499 -9.945 1 96.25 30 ARG B CA 1
ATOM 1446 C C . ARG B 1 30 ? -2.846 -0.439 -9.484 1 96.25 30 ARG B C 1
ATOM 1448 O O . ARG B 1 30 ? -3.723 0.002 -10.234 1 96.25 30 ARG B O 1
ATOM 1455 N N . TRP B 1 31 ? -3.066 -0.907 -8.367 1 96.06 31 TRP B N 1
ATOM 1456 C CA . TRP B 1 31 ? -4.43 -1.038 -7.859 1 96.06 31 TRP B CA 1
ATOM 1457 C C . TRP B 1 31 ? -5.023 0.327 -7.531 1 96.06 31 TRP B C 1
ATOM 1459 O O . TRP B 1 31 ? -4.469 1.075 -6.727 1 96.06 31 TRP B O 1
ATOM 1469 N N . ASP B 1 32 ? -6.199 0.697 -8.094 1 95.38 32 ASP B N 1
ATOM 1470 C CA . ASP B 1 32 ? -6.852 1.993 -7.941 1 95.38 32 ASP B CA 1
ATOM 1471 C C . ASP B 1 32 ? -7.285 2.227 -6.496 1 95.38 32 ASP B C 1
ATOM 1473 O O . ASP B 1 32 ? -7.281 3.363 -6.016 1 95.38 32 ASP B O 1
ATOM 1477 N N . GLY B 1 33 ? -7.629 1.141 -5.797 1 94.5 33 GLY B N 1
ATOM 1478 C CA . GLY B 1 33 ? -8.07 1.26 -4.414 1 94.5 33 GLY B CA 1
ATOM 1479 C C . GLY B 1 33 ? -7.031 1.902 -3.514 1 94.5 33 GLY B C 1
ATOM 1480 O O . GLY B 1 33 ? -7.363 2.74 -2.672 1 94.5 33 GLY B O 1
ATOM 1481 N N . LEU B 1 34 ? -5.836 1.508 -3.711 1 94 34 LEU B N 1
ATOM 1482 C CA . LEU B 1 34 ? -4.754 2.07 -2.908 1 94 34 LEU B CA 1
ATOM 1483 C C . LEU B 1 34 ? -4.625 3.57 -3.148 1 94 34 LEU B C 1
ATOM 1485 O O . LEU B 1 34 ? -4.441 4.34 -2.201 1 94 34 LEU B O 1
ATOM 1489 N N . HIS B 1 35 ? -4.734 3.979 -4.379 1 94.75 35 HIS B N 1
ATOM 1490 C CA . HIS B 1 35 ? -4.648 5.395 -4.719 1 94.75 35 HIS B CA 1
ATOM 1491 C C . HIS B 1 35 ? -5.785 6.184 -4.078 1 94.75 35 HIS B C 1
ATOM 1493 O O . HIS B 1 35 ? -5.566 7.285 -3.562 1 94.75 35 HIS B O 1
ATOM 1499 N N . LYS B 1 36 ? -6.949 5.609 -4.09 1 95.44 36 LYS B N 1
ATOM 1500 C CA . LYS B 1 36 ? -8.117 6.262 -3.506 1 95.44 36 LYS B CA 1
ATOM 1501 C C . LYS B 1 36 ? -7.949 6.453 -2.002 1 95.44 36 LYS B C 1
ATOM 1503 O O . LYS B 1 36 ? -8.234 7.527 -1.47 1 95.44 36 LYS B O 1
ATOM 1508 N N . ILE B 1 37 ? -7.473 5.438 -1.387 1 96.25 37 ILE B N 1
ATOM 1509 C CA . ILE B 1 37 ? -7.297 5.492 0.06 1 96.25 37 ILE B CA 1
ATOM 1510 C C . ILE B 1 37 ? -6.227 6.52 0.412 1 96.25 37 ILE B C 1
ATOM 1512 O O . ILE B 1 37 ? -6.418 7.348 1.308 1 96.25 37 ILE B O 1
ATOM 1516 N N . ARG B 1 38 ? -5.129 6.453 -0.304 1 96.81 38 ARG B N 1
ATOM 1517 C CA . ARG B 1 38 ? -4.02 7.363 -0.036 1 96.81 38 ARG B CA 1
ATOM 1518 C C . ARG B 1 38 ? -4.449 8.812 -0.23 1 96.81 38 ARG B C 1
ATOM 1520 O O . ARG B 1 38 ? -4.133 9.68 0.593 1 96.81 38 ARG B O 1
ATOM 1527 N N . LYS B 1 39 ? -5.145 9.07 -1.288 1 96.56 39 LYS B N 1
ATOM 1528 C CA . LYS B 1 39 ? -5.621 10.422 -1.561 1 96.56 39 LYS B CA 1
ATOM 1529 C C . LYS B 1 39 ? -6.574 10.898 -0.47 1 96.56 39 LYS B C 1
ATOM 1531 O O . LYS B 1 39 ? -6.449 12.023 0.026 1 96.56 39 LYS B O 1
ATOM 1536 N N . PHE B 1 40 ? -7.551 10.07 -0.156 1 97.38 40 PHE B N 1
ATOM 1537 C CA . PHE B 1 40 ? -8.516 10.367 0.896 1 97.38 40 PHE B CA 1
ATOM 1538 C C . PHE B 1 40 ? -7.809 10.719 2.197 1 97.38 40 PHE B C 1
ATOM 1540 O O . PHE B 1 40 ? -8.094 11.75 2.805 1 97.38 40 PHE B O 1
ATOM 1547 N N . VAL B 1 41 ? -6.891 9.891 2.602 1 97.38 41 VAL B N 1
ATOM 1548 C CA . VAL B 1 41 ? -6.207 10.039 3.879 1 97.38 41 VAL B CA 1
ATOM 1549 C C . VAL B 1 41 ? -5.34 11.297 3.859 1 97.38 41 VAL B C 1
ATOM 1551 O O . VAL B 1 41 ? -5.391 12.109 4.789 1 97.38 41 VAL B O 1
ATOM 1554 N N . LEU B 1 42 ? -4.609 11.422 2.756 1 97.69 42 LEU B N 1
ATOM 1555 C CA . LEU B 1 42 ? -3.703 12.562 2.654 1 97.69 42 LEU B CA 1
ATOM 1556 C C . LEU B 1 42 ? -4.477 13.875 2.686 1 97.69 42 LEU B C 1
ATOM 1558 O O . LEU B 1 42 ? -4.109 14.797 3.422 1 97.69 42 LEU B O 1
ATOM 1562 N N . ASP B 1 43 ? -5.547 14 1.979 1 96.25 43 ASP B N 1
ATOM 1563 C CA . ASP B 1 43 ? -6.34 15.219 1.898 1 96.25 43 ASP B CA 1
ATOM 1564 C C . ASP B 1 43 ? -6.938 15.578 3.258 1 96.25 43 ASP B C 1
ATOM 1566 O O . ASP B 1 43 ? -6.824 16.719 3.711 1 96.25 43 ASP B O 1
ATOM 1570 N N . HIS B 1 44 ? -7.535 14.633 3.883 1 96.56 44 HIS B N 1
ATOM 1571 C CA . HIS B 1 44 ? -8.195 14.914 5.152 1 96.56 44 HIS B CA 1
ATOM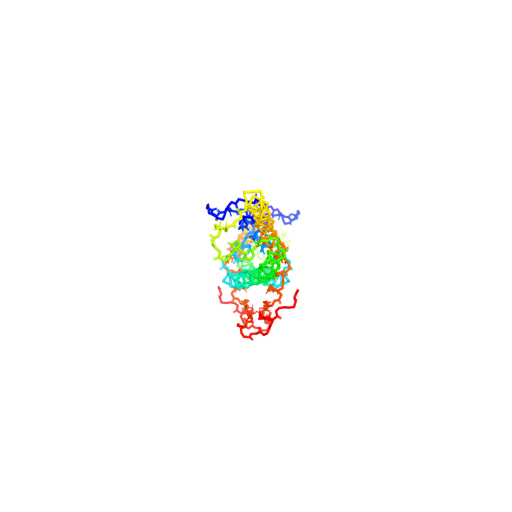 1572 C C . HIS B 1 44 ? -7.172 15.18 6.254 1 96.56 44 HIS B C 1
ATOM 1574 O O . HIS B 1 44 ? -7.406 16.016 7.133 1 96.56 44 HIS B O 1
ATOM 1580 N N . ALA B 1 45 ? -6.027 14.469 6.16 1 96.94 45 ALA B N 1
ATOM 1581 C CA . ALA B 1 45 ? -4.973 14.711 7.141 1 96.94 45 ALA B CA 1
ATOM 1582 C C . ALA B 1 45 ? -4.406 16.125 6.996 1 96.94 45 ALA B C 1
ATOM 1584 O O . ALA B 1 45 ? -4.234 16.828 7.984 1 96.94 45 ALA B O 1
ATOM 1585 N N . ARG B 1 46 ? -4.133 16.516 5.793 1 96.75 46 ARG B N 1
ATOM 1586 C CA . ARG B 1 46 ? -3.625 17.859 5.539 1 96.75 46 ARG B CA 1
ATOM 1587 C C . ARG B 1 46 ? -4.602 18.922 6.043 1 96.75 46 ARG B C 1
ATOM 1589 O O . ARG B 1 46 ? -4.195 19.875 6.699 1 96.75 46 ARG B O 1
ATOM 1596 N N . ASN B 1 47 ? -5.852 18.719 5.793 1 95.88 47 ASN B N 1
ATOM 1597 C CA . ASN B 1 47 ? -6.871 19.672 6.23 1 95.88 47 ASN B CA 1
ATOM 1598 C C . ASN B 1 47 ? -6.934 19.75 7.754 1 95.88 47 ASN B C 1
ATOM 1600 O O . ASN B 1 47 ? -7.047 20.844 8.312 1 95.88 47 ASN B O 1
ATOM 1604 N N . SER B 1 48 ? -6.879 18.609 8.32 1 96.25 48 SER B N 1
ATOM 1605 C CA . SER B 1 48 ? -6.922 18.562 9.773 1 96.25 48 SER B CA 1
ATOM 1606 C C . SER B 1 48 ? -5.738 19.297 10.391 1 96.25 48 SER B C 1
ATOM 1608 O O . SER B 1 48 ? -5.902 20.062 11.344 1 96.25 48 SER B O 1
ATOM 1610 N N . ILE B 1 49 ? -4.547 19.125 9.852 1 97.38 49 ILE B N 1
ATOM 1611 C CA . ILE B 1 49 ? -3.332 19.75 10.344 1 97.38 49 ILE B CA 1
ATOM 1612 C C . ILE B 1 49 ? -3.42 21.266 10.148 1 97.38 49 ILE B C 1
ATOM 1614 O O . ILE B 1 49 ? -3.08 22.031 11.047 1 97.38 49 ILE B O 1
ATOM 1618 N N . ILE B 1 50 ? -3.926 21.672 9.031 1 96.81 50 ILE B N 1
ATOM 1619 C CA . ILE B 1 50 ? -4.066 23.094 8.719 1 96.81 50 ILE B CA 1
ATOM 1620 C C . ILE B 1 50 ? -5.066 23.734 9.68 1 96.81 50 ILE B C 1
ATOM 1622 O O . ILE B 1 50 ? -4.824 24.828 10.195 1 96.81 50 ILE B O 1
ATOM 1626 N N . GLN B 1 51 ? -6.148 23.062 9.961 1 95.69 51 GLN B N 1
ATOM 1627 C CA . GLN B 1 51 ? -7.145 23.578 10.891 1 95.69 51 GLN B CA 1
ATOM 1628 C C . GLN B 1 51 ? -6.566 23.719 12.297 1 95.69 51 GLN B C 1
ATOM 1630 O O . GLN B 1 51 ? -6.809 24.719 12.977 1 95.69 51 GLN B O 1
ATOM 1635 N N . THR B 1 52 ? -5.84 22.719 12.664 1 96.12 52 THR B N 1
ATOM 1636 C CA . THR B 1 52 ? -5.184 22.766 13.969 1 96.12 52 THR B CA 1
ATOM 1637 C C . THR B 1 52 ? -4.242 23.953 14.055 1 96.12 52 THR B C 1
ATOM 1639 O O . THR B 1 52 ? -4.258 24.703 15.039 1 96.12 52 THR B O 1
ATOM 1642 N N . TYR B 1 53 ? -3.451 24.172 13.031 1 97.81 53 TYR B N 1
ATOM 1643 C CA . TYR B 1 53 ? -2.525 25.297 12.969 1 97.81 53 TYR B CA 1
ATOM 1644 C C . TYR B 1 53 ? -3.271 26.625 13.047 1 97.81 53 TYR B C 1
ATOM 1646 O O . TYR B 1 53 ? -2.871 27.516 13.789 1 97.81 53 TYR B O 1
ATOM 1654 N N . HIS B 1 54 ? -4.402 26.719 12.352 1 97.69 54 HIS B N 1
ATOM 1655 C CA . HIS B 1 54 ? -5.176 27.953 12.344 1 97.69 54 HIS B CA 1
ATOM 1656 C C . HIS B 1 54 ? -5.734 28.266 13.727 1 97.69 54 HIS B C 1
ATOM 1658 O O . HIS B 1 54 ? -5.734 29.422 14.156 1 97.69 54 HIS B O 1
ATOM 1664 N N . THR B 1 55 ? -6.164 27.234 14.352 1 96.69 55 THR B N 1
ATOM 1665 C CA . THR B 1 55 ? -6.684 27.406 15.703 1 96.69 55 THR B CA 1
ATOM 1666 C C . THR B 1 55 ? -5.59 27.906 16.641 1 96.69 55 THR B C 1
ATOM 1668 O O . THR B 1 55 ? -5.797 28.859 17.375 1 96.69 55 THR B O 1
ATOM 1671 N N . LEU B 1 56 ? -4.441 27.312 16.531 1 97.69 56 LEU B N 1
ATOM 1672 C CA . LEU B 1 56 ? -3.318 27.703 17.375 1 97.69 56 LEU B CA 1
ATOM 1673 C C . LEU B 1 56 ? -2.861 29.125 17.047 1 97.69 56 LEU B C 1
ATOM 1675 O O . LEU B 1 56 ? -2.641 29.938 17.938 1 97.69 56 LEU B O 1
ATOM 1679 N N . ARG B 1 57 ? -2.787 29.406 15.75 1 97.81 57 ARG B N 1
ATOM 1680 C CA . ARG B 1 57 ? -2.342 30.719 15.305 1 97.81 57 ARG B CA 1
ATOM 1681 C C . ARG B 1 57 ? -3.32 31.812 15.734 1 97.81 57 ARG B C 1
ATOM 1683 O O . ARG B 1 57 ? -2.908 32.875 16.188 1 97.81 57 ARG B O 1
ATOM 1690 N N . SER B 1 58 ? -4.566 31.516 15.648 1 98 58 SER B N 1
ATOM 1691 C CA . SER B 1 58 ? -5.586 32.469 16.047 1 98 58 SER B CA 1
ATOM 1692 C C . SER B 1 58 ? -5.492 32.812 17.531 1 98 58 SER B C 1
ATOM 1694 O O . SER B 1 58 ? -5.535 34 17.906 1 98 58 SER B O 1
ATOM 1696 N N . ALA B 1 59 ? -5.352 31.766 18.281 1 98 59 ALA B N 1
ATOM 1697 C CA . ALA B 1 59 ? -5.203 31.969 19.734 1 98 59 ALA B CA 1
ATOM 1698 C C . ALA B 1 59 ? -3.959 32.812 20.031 1 98 59 ALA B C 1
ATOM 1700 O O . ALA B 1 59 ? -3.988 33.688 20.906 1 98 59 ALA B O 1
ATOM 1701 N N . ARG B 1 60 ? -2.873 32.531 19.297 1 98.25 60 ARG B N 1
ATOM 1702 C CA . ARG B 1 60 ? -1.618 33.25 19.5 1 98.25 60 ARG B CA 1
ATOM 1703 C C . ARG B 1 60 ? -1.755 34.719 19.125 1 98.25 60 ARG B C 1
ATOM 1705 O O . ARG B 1 60 ? -1.24 35.594 19.812 1 98.25 60 ARG B O 1
ATOM 1712 N N . MET B 1 61 ? -2.459 35 18.047 1 98.12 61 MET B N 1
ATOM 1713 C CA . MET B 1 61 ? -2.682 36.375 17.578 1 98.12 61 MET B CA 1
ATOM 1714 C C . MET B 1 61 ? -3.52 37.156 18.578 1 98.12 61 MET B C 1
ATOM 1716 O O . MET B 1 61 ? -3.248 38.344 18.844 1 98.12 61 MET B O 1
ATOM 1720 N N . ASP B 1 62 ? -4.477 36.5 19.172 1 98.06 62 ASP B N 1
ATOM 1721 C CA . ASP B 1 62 ? -5.312 37.125 20.188 1 98.06 62 ASP B CA 1
ATOM 1722 C C . ASP B 1 62 ? -4.496 37.5 21.422 1 98.06 62 ASP B C 1
ATOM 1724 O O . ASP B 1 62 ? -4.609 38.594 21.938 1 98.06 62 ASP B O 1
ATOM 1728 N N . ALA B 1 63 ? -3.725 36.562 21.812 1 98.12 63 ALA B N 1
ATOM 1729 C CA . ALA B 1 63 ? -2.859 36.812 22.969 1 98.12 63 ALA B CA 1
ATOM 1730 C C . ALA B 1 63 ? -1.877 37.938 22.688 1 98.12 63 ALA B C 1
ATOM 1732 O O . ALA B 1 63 ? -1.596 38.75 23.578 1 98.12 63 ALA B O 1
ATOM 1733 N N . HIS B 1 64 ? -1.364 38 21.484 1 98.31 64 HIS B N 1
ATOM 1734 C CA . HIS B 1 64 ? -0.428 39.031 21.062 1 98.31 64 HIS B CA 1
ATOM 1735 C C . HIS B 1 64 ? -1.085 40.438 21.094 1 98.31 64 HIS B C 1
ATOM 1737 O O . HIS B 1 64 ? -0.513 41.375 21.641 1 98.31 64 HIS B O 1
ATOM 1743 N N . ARG B 1 65 ? -2.264 40.5 20.594 1 96.62 65 ARG B N 1
ATOM 1744 C CA . ARG B 1 65 ? -3.008 41.75 20.594 1 96.62 65 ARG B CA 1
ATOM 1745 C C . ARG B 1 65 ? -3.273 42.219 22.016 1 96.62 65 ARG B C 1
ATOM 1747 O O . ARG B 1 65 ? -3.102 43.406 22.328 1 96.62 65 ARG B O 1
ATOM 1754 N N . ALA B 1 66 ? -3.666 41.344 22.859 1 97.44 66 ALA B N 1
ATOM 1755 C CA . ALA B 1 66 ? -3.91 41.688 24.266 1 97.44 66 ALA B CA 1
ATOM 1756 C C . ALA B 1 66 ? -2.637 42.188 24.938 1 97.44 66 ALA B C 1
ATOM 1758 O O . ALA B 1 66 ? -2.672 43.156 25.703 1 97.44 66 ALA B O 1
ATOM 1759 N N . TYR B 1 67 ? -1.56 41.531 24.625 1 97.69 67 TYR B N 1
ATOM 1760 C CA . TYR B 1 67 ? -0.277 41.906 25.203 1 97.69 67 TYR B CA 1
ATOM 1761 C C . TYR B 1 67 ? 0.112 43.344 24.781 1 97.69 67 TYR B C 1
ATOM 1763 O O . TYR B 1 67 ? 0.543 44.125 25.609 1 97.69 67 TYR B O 1
ATOM 1771 N N . LEU B 1 68 ? -0.017 43.625 23.453 1 96.69 68 LEU B N 1
ATOM 1772 C CA . LEU B 1 68 ? 0.351 44.969 22.953 1 96.69 68 LEU B CA 1
ATOM 1773 C C . LEU B 1 68 ? -0.429 46.062 23.672 1 96.69 68 LEU B C 1
ATOM 1775 O O . LEU B 1 68 ? 0.108 47.125 23.938 1 96.69 68 LEU B O 1
ATOM 1779 N N . GLN B 1 69 ? -1.667 45.75 24.078 1 95.31 69 GLN B N 1
ATOM 1780 C CA . GLN B 1 69 ? -2.523 46.719 24.75 1 95.31 69 GLN B CA 1
ATOM 1781 C C . GLN B 1 69 ? -2.02 47.031 26.156 1 95.31 69 GLN B C 1
ATOM 1783 O O . GLN B 1 69 ? -2.385 48.062 26.75 1 95.31 69 GLN B O 1
ATOM 1788 N N . THR B 1 70 ? -1.215 46.188 26.703 1 96.19 70 THR B N 1
ATOM 1789 C CA . THR B 1 70 ? -0.708 46.375 28.062 1 96.19 70 THR B CA 1
ATOM 1790 C C . THR B 1 70 ? 0.551 47.25 28.047 1 96.19 70 THR B C 1
ATOM 1792 O O . THR B 1 70 ? 0.991 47.719 29.094 1 96.19 70 THR B O 1
ATOM 1795 N N . LEU B 1 71 ? 1.149 47.406 26.797 1 95 71 LEU B N 1
ATOM 1796 C CA . LEU B 1 71 ? 2.406 48.156 26.703 1 95 71 LEU B CA 1
ATOM 1797 C C . LEU B 1 71 ? 2.191 49.625 26.969 1 95 71 LEU B C 1
ATOM 1799 O O . LEU B 1 71 ? 1.196 50.219 26.516 1 95 71 LEU B O 1
ATOM 1803 N N . PRO B 1 72 ? 3.158 50.156 27.641 1 93.19 72 PRO B N 1
ATOM 1804 C CA . PRO B 1 72 ? 3.076 51.594 27.797 1 93.19 72 PRO B CA 1
ATOM 1805 C C . PRO B 1 72 ? 3.086 52.344 26.469 1 93.19 72 PRO B C 1
ATOM 1807 O O . PRO B 1 72 ? 3.807 51.938 25.547 1 93.19 72 PRO B O 1
ATOM 1810 N N . TYR B 1 73 ? 2.191 53.438 26.281 1 92.88 73 TYR B N 1
ATOM 1811 C CA . TYR B 1 73 ? 2.158 54.375 25.172 1 92.88 73 TYR B CA 1
ATOM 1812 C C . TYR B 1 73 ? 1.646 53.688 23.906 1 92.88 73 TYR B C 1
ATOM 1814 O O . TYR B 1 73 ? 1.692 54.281 22.812 1 92.88 73 TYR B O 1
ATOM 1822 N N . TYR B 1 74 ? 1.255 52.438 24.031 1 93.69 74 TYR B N 1
ATOM 1823 C CA . TYR B 1 74 ? 0.857 51.688 22.844 1 93.69 74 TYR B CA 1
ATOM 1824 C C . TYR B 1 74 ? -0.356 52.344 22.172 1 93.69 74 TYR B C 1
ATOM 1826 O O . TYR B 1 74 ? -0.423 52.406 20.938 1 93.69 74 TYR B O 1
ATOM 1834 N N . THR B 1 75 ? -1.328 52.719 22.922 1 92.44 75 THR B N 1
ATOM 1835 C CA . THR B 1 75 ? -2.541 53.312 22.375 1 92.44 75 THR B CA 1
ATOM 1836 C C . THR B 1 75 ? -2.201 54.531 21.531 1 92.44 75 THR B C 1
ATOM 1838 O O . THR B 1 75 ? -2.76 54.719 20.438 1 92.44 75 THR B O 1
ATOM 1841 N N . LEU B 1 76 ? -1.25 55.344 22.031 1 92.69 76 LEU B N 1
ATOM 1842 C CA . LEU B 1 76 ? -0.821 56.531 21.281 1 92.69 76 LEU B CA 1
ATOM 1843 C C . LEU B 1 76 ? -0.079 56.094 20.016 1 92.69 76 LEU B C 1
ATOM 1845 O O . LEU B 1 76 ? -0.298 56.688 18.938 1 92.69 76 LEU B O 1
ATOM 1849 N N . TYR B 1 77 ? 0.734 55.156 20.25 1 92.5 77 TYR B N 1
ATOM 1850 C CA . TYR B 1 77 ? 1.492 54.656 19.109 1 92.5 77 TYR B CA 1
ATOM 1851 C C . TYR B 1 77 ? 0.561 54.156 18.016 1 92.5 77 TYR B C 1
ATOM 1853 O O . TYR B 1 77 ? 0.777 54.469 16.828 1 92.5 77 TYR B O 1
ATOM 1861 N N . HIS B 1 78 ? -0.435 53.438 18.406 1 90.5 78 HIS B N 1
ATOM 1862 C CA . HIS B 1 78 ? -1.392 52.875 17.453 1 90.5 78 HIS B CA 1
ATOM 1863 C C . HIS B 1 78 ? -2.244 53.969 16.828 1 90.5 78 HIS B C 1
ATOM 1865 O O . HIS B 1 78 ? -2.477 53.969 15.617 1 90.5 78 HIS B O 1
ATOM 1871 N N . ARG B 1 79 ? -2.682 54.938 17.656 1 92 79 ARG B N 1
ATOM 1872 C CA . ARG B 1 79 ? -3.539 56.031 17.203 1 92 79 ARG B CA 1
ATOM 1873 C C . ARG B 1 79 ? -2.838 56.875 16.141 1 92 79 ARG B C 1
ATOM 1875 O O . ARG B 1 79 ? -3.469 57.312 15.188 1 92 79 ARG B O 1
ATOM 1882 N N . PHE B 1 80 ? -1.518 57.062 16.312 1 92.94 80 PHE B N 1
ATOM 1883 C CA . PHE B 1 80 ? -0.764 57.906 15.406 1 92.94 80 PHE B CA 1
ATOM 1884 C C . PHE B 1 80 ? 0.008 57.094 14.383 1 92.94 80 PHE B C 1
ATOM 1886 O O . PHE B 1 80 ? 1.009 57.562 13.828 1 92.94 80 PHE B O 1
ATOM 1893 N N . SER B 1 81 ? -0.412 55.812 14.211 1 89.88 81 SER B N 1
ATOM 1894 C CA . SER B 1 81 ? 0.079 54.906 13.18 1 89.88 81 SER B CA 1
ATOM 1895 C C . SER B 1 81 ? 1.601 54.812 13.203 1 89.88 81 SER B C 1
ATOM 1897 O O . SER B 1 81 ? 2.25 54.875 12.156 1 89.88 81 SER B O 1
ATOM 1899 N N . GLY B 1 82 ? 2.146 54.906 14.422 1 86.56 82 GLY B N 1
ATOM 1900 C CA . GLY B 1 82 ? 3.57 54.656 14.57 1 86.56 82 GLY B CA 1
ATOM 1901 C C . GLY B 1 82 ? 4.387 55.906 14.758 1 86.56 82 GLY B C 1
ATOM 1902 O O . GLY B 1 82 ? 5.602 55.844 14.93 1 86.56 82 GLY B O 1
ATOM 1903 N N . ASN B 1 83 ? 3.723 57 14.664 1 88.88 83 ASN B N 1
ATOM 1904 C CA . ASN B 1 83 ? 4.414 58.281 14.883 1 88.88 83 ASN B CA 1
ATOM 1905 C C . ASN B 1 83 ? 3.74 59.094 15.969 1 88.88 83 ASN B C 1
ATOM 1907 O O . ASN B 1 83 ? 3.229 60.188 15.703 1 88.88 83 ASN B O 1
ATOM 1911 N N . PRO B 1 84 ? 3.871 58.656 17.188 1 88.88 84 PRO B N 1
ATOM 1912 C CA . PRO B 1 84 ? 3.207 59.344 18.297 1 88.88 84 PRO B CA 1
ATOM 1913 C C . PRO B 1 84 ? 3.982 60.562 18.781 1 88.88 84 PRO B C 1
ATOM 1915 O O . PRO B 1 84 ? 5.207 60.625 18.641 1 88.88 84 PRO B O 1
ATOM 1918 N N . PRO B 1 85 ? 3.244 61.5 19.281 1 92.56 85 PRO B N 1
ATOM 1919 C CA . PRO B 1 85 ? 3.91 62.688 19.875 1 92.56 85 PRO B CA 1
ATOM 1920 C C . PRO B 1 85 ? 4.52 62.375 21.234 1 92.56 85 PRO B C 1
ATOM 1922 O O . PRO B 1 85 ? 4.031 62.875 22.25 1 92.56 85 PRO B O 1
ATOM 1925 N N . LEU B 1 86 ? 5.504 61.531 21.266 1 92.5 86 LEU B N 1
ATOM 1926 C CA . LEU B 1 86 ? 6.223 61.156 22.469 1 92.5 86 LEU B CA 1
ATOM 1927 C C . LEU B 1 86 ? 7.656 61.656 22.438 1 92.5 86 LEU B C 1
ATOM 1929 O O . LEU B 1 86 ? 8.195 61.938 21.375 1 92.5 86 LEU B O 1
ATOM 1933 N N . ASP B 1 87 ? 8.156 61.875 23.641 1 94.69 87 ASP B N 1
ATOM 1934 C CA . ASP B 1 87 ? 9.586 62.188 23.641 1 94.69 87 ASP B CA 1
ATOM 1935 C C . ASP B 1 87 ? 10.406 61 23.109 1 94.69 87 ASP B C 1
ATOM 1937 O O . ASP B 1 87 ? 9.93 59.875 23.078 1 94.69 87 ASP B O 1
ATOM 1941 N N . PRO B 1 88 ? 11.617 61.219 22.672 1 93.94 88 PRO B N 1
ATOM 1942 C CA . PRO B 1 88 ? 12.422 60.219 22 1 93.94 88 PRO B CA 1
ATOM 1943 C C . PRO B 1 88 ? 12.633 58.969 22.844 1 93.94 88 PRO B C 1
ATOM 1945 O O . PRO B 1 88 ? 12.633 57.844 22.328 1 93.94 88 PRO B O 1
ATOM 1948 N N . ALA B 1 89 ? 12.852 59.156 24.172 1 94.81 89 ALA B N 1
ATOM 1949 C CA . ALA B 1 89 ? 13.086 58 25.062 1 94.81 89 ALA B CA 1
ATOM 1950 C C . ALA B 1 89 ? 11.852 57.125 25.156 1 94.81 89 ALA B C 1
ATOM 1952 O O . ALA B 1 89 ? 11.961 55.906 25.109 1 94.81 89 ALA B O 1
ATOM 1953 N N . GLN B 1 90 ? 10.664 57.781 25.297 1 93.56 90 GLN B N 1
ATOM 1954 C CA . GLN B 1 90 ? 9.391 57.062 25.375 1 93.56 90 GLN B CA 1
ATOM 1955 C C . GLN B 1 90 ? 9.086 56.344 24.047 1 93.56 90 GLN B C 1
ATOM 1957 O O . GLN B 1 90 ? 8.617 55.219 24.047 1 93.56 90 GLN B O 1
ATOM 1962 N N . PHE B 1 91 ? 9.453 56.938 22.922 1 93.94 91 PHE B N 1
ATOM 1963 C CA . PHE B 1 91 ? 9.242 56.406 21.578 1 93.94 91 PHE B CA 1
ATOM 1964 C C . PHE B 1 91 ? 10.094 55.156 21.375 1 93.94 91 PHE B C 1
ATOM 1966 O O . PHE B 1 91 ? 9.594 54.125 20.906 1 93.94 91 PHE B O 1
ATOM 1973 N N . HIS B 1 92 ? 11.352 55.25 21.75 1 94.88 92 HIS B N 1
ATOM 1974 C CA . HIS B 1 92 ? 12.266 54.125 21.609 1 94.88 92 HIS B CA 1
ATOM 1975 C C . HIS B 1 92 ? 11.812 52.938 22.453 1 94.88 92 HIS B C 1
ATOM 1977 O O . HIS B 1 92 ? 11.945 51.781 22.031 1 94.88 92 HIS B O 1
ATOM 1983 N N . LEU B 1 93 ? 11.352 53.281 23.641 1 94.94 93 LEU B N 1
ATOM 1984 C CA . LEU B 1 93 ? 10.922 52.219 24.547 1 94.94 93 LEU B CA 1
ATOM 1985 C C . LEU B 1 93 ? 9.766 51.406 23.953 1 94.94 93 LEU B C 1
ATOM 1987 O O . LEU B 1 93 ? 9.836 50.188 23.859 1 94.94 93 LEU B O 1
ATOM 1991 N N . VAL B 1 94 ? 8.695 52.125 23.5 1 95.06 94 VAL B N 1
ATOM 1992 C CA . VAL B 1 94 ? 7.512 51.438 22.984 1 95.06 94 VAL B CA 1
ATOM 1993 C C . VAL B 1 94 ? 7.848 50.719 21.672 1 95.06 94 VAL B C 1
ATOM 1995 O O . VAL B 1 94 ? 7.406 49.594 21.422 1 95.06 94 VAL B O 1
ATOM 1998 N N . HIS B 1 95 ? 8.633 51.344 20.859 1 94.62 95 HIS B N 1
ATOM 1999 C CA . HIS B 1 95 ? 9.031 50.781 19.578 1 94.62 95 HIS B CA 1
ATOM 2000 C C . HIS B 1 95 ? 9.805 49.469 19.797 1 94.62 95 HIS B C 1
ATOM 2002 O O . HIS B 1 95 ? 9.539 48.469 19.109 1 94.62 95 HIS B O 1
ATOM 2008 N N . SER B 1 96 ? 10.742 49.5 20.672 1 96.38 96 SER B N 1
ATOM 2009 C CA . SER B 1 96 ? 11.547 48.312 20.969 1 96.38 96 SER B CA 1
ATOM 2010 C C . SER B 1 96 ? 10.688 47.188 21.531 1 96.38 96 SER B C 1
ATOM 2012 O O . SER B 1 96 ? 10.898 46.031 21.203 1 96.38 96 SER B O 1
ATOM 2014 N N . GLN B 1 97 ? 9.758 47.562 22.375 1 96.69 97 GLN B N 1
ATOM 2015 C CA . GLN B 1 97 ? 8.883 46.562 22.984 1 96.69 97 GLN B CA 1
ATOM 2016 C C . GLN B 1 97 ? 7.98 45.906 21.938 1 96.69 97 GLN B C 1
ATOM 2018 O O . GLN B 1 97 ? 7.77 44.688 21.969 1 96.69 97 GLN B O 1
ATOM 2023 N N . ILE B 1 98 ? 7.48 46.719 21 1 96.5 98 ILE B N 1
ATOM 2024 C CA . ILE B 1 98 ? 6.629 46.188 19.938 1 96.5 98 ILE B CA 1
ATOM 2025 C C . ILE B 1 98 ? 7.441 45.281 19.031 1 96.5 98 ILE B C 1
ATOM 2027 O O . ILE B 1 98 ? 6.973 44.188 18.641 1 96.5 98 ILE B O 1
ATOM 2031 N N . GLN B 1 99 ? 8.641 45.719 18.703 1 97.12 99 GLN B N 1
ATOM 2032 C CA . GLN B 1 99 ? 9.508 44.938 17.844 1 97.12 99 GLN B CA 1
ATOM 2033 C C . GLN B 1 99 ? 9.805 43.562 18.484 1 97.12 99 GLN B C 1
ATOM 2035 O O . GLN B 1 99 ? 9.758 42.531 17.812 1 97.12 99 GLN B O 1
ATOM 2040 N N . ARG B 1 100 ? 10.133 43.594 19.75 1 97.88 100 ARG B N 1
ATOM 2041 C CA . ARG B 1 100 ? 10.398 42.375 20.469 1 97.88 100 ARG B CA 1
ATOM 2042 C C . ARG B 1 100 ? 9.164 41.469 20.484 1 97.88 100 ARG B C 1
ATOM 2044 O O . ARG B 1 100 ? 9.258 40.25 20.281 1 97.88 100 ARG B O 1
ATOM 2051 N N . ALA B 1 101 ? 8.031 42.062 20.766 1 98.06 101 ALA B N 1
ATOM 2052 C CA . ALA B 1 101 ? 6.777 41.312 20.797 1 98.06 101 ALA B CA 1
ATOM 2053 C C . ALA B 1 101 ? 6.508 40.656 19.438 1 98.06 101 ALA B C 1
ATOM 2055 O O . ALA B 1 101 ? 6.078 39.5 19.375 1 98.06 101 ALA B O 1
ATOM 2056 N N . ASN B 1 102 ? 6.762 41.406 18.375 1 97.81 102 ASN B N 1
ATOM 2057 C CA . ASN B 1 102 ? 6.539 40.875 17.031 1 97.81 102 ASN B CA 1
ATOM 2058 C C . ASN B 1 102 ? 7.488 39.719 16.719 1 97.81 102 ASN B C 1
ATOM 2060 O O . ASN B 1 102 ? 7.102 38.75 16.047 1 97.81 102 ASN B O 1
ATOM 2064 N N . GLN B 1 103 ? 8.633 39.844 17.203 1 97.94 103 GLN B N 1
ATOM 2065 C CA . GLN B 1 103 ? 9.586 38.75 17.016 1 97.94 103 GLN B CA 1
ATOM 2066 C C . GLN B 1 103 ? 9.133 37.469 17.734 1 97.94 103 GLN B C 1
ATOM 2068 O O . GLN B 1 103 ? 9.195 36.375 17.172 1 97.94 103 GLN B O 1
ATOM 2073 N N . ILE B 1 104 ? 8.68 37.625 18.938 1 98.12 104 ILE B N 1
ATOM 2074 C CA . ILE B 1 104 ? 8.172 36.5 19.734 1 98.12 104 ILE B CA 1
ATOM 2075 C C . ILE B 1 104 ? 6.965 35.875 19.031 1 98.12 104 ILE B C 1
ATOM 2077 O O . ILE B 1 104 ? 6.832 34.656 18.984 1 98.12 104 ILE B O 1
ATOM 2081 N N . LEU B 1 105 ? 6.102 36.719 18.453 1 98.25 105 LEU B N 1
ATOM 2082 C CA . LEU B 1 105 ? 4.93 36.25 17.734 1 98.25 105 LEU B CA 1
ATOM 2083 C C . LEU B 1 105 ? 5.344 35.375 16.531 1 98.25 105 LEU B C 1
ATOM 2085 O O . LEU B 1 105 ? 4.824 34.281 16.344 1 98.25 105 LEU B O 1
ATOM 2089 N N . GLN B 1 106 ? 6.293 35.875 15.82 1 96.69 106 GLN B N 1
ATOM 2090 C CA . GLN B 1 106 ? 6.734 35.156 14.641 1 96.69 106 GLN B CA 1
ATOM 2091 C C . GLN B 1 106 ? 7.312 33.781 15.016 1 96.69 106 GLN B C 1
ATOM 2093 O O . GLN B 1 106 ? 7.012 32.781 14.375 1 96.69 106 GLN B O 1
ATOM 2098 N N . GLN B 1 107 ? 8.102 33.781 16.047 1 96.69 107 GLN B N 1
ATOM 2099 C CA . GLN B 1 107 ? 8.664 32.531 16.516 1 96.69 107 GLN B CA 1
ATOM 2100 C C . GLN B 1 107 ? 7.57 31.578 17 1 96.69 107 GLN B C 1
ATOM 2102 O O . GLN B 1 107 ? 7.637 30.375 16.75 1 96.69 107 GLN B O 1
ATOM 2107 N N . GLY B 1 108 ? 6.613 32.156 17.672 1 97.94 108 GLY B N 1
ATOM 2108 C CA . GLY B 1 108 ? 5.492 31.375 18.156 1 97.94 108 GLY B CA 1
ATOM 2109 C C . GLY B 1 108 ? 4.66 30.766 17.031 1 97.94 108 GLY B C 1
ATOM 2110 O O . GLY B 1 108 ? 4.258 29.594 17.109 1 97.94 108 GLY B O 1
ATOM 2111 N N . VAL B 1 109 ? 4.441 31.547 15.977 1 97.44 109 VAL B N 1
ATOM 2112 C CA . VAL B 1 109 ? 3.686 31.062 14.82 1 97.44 109 VAL B CA 1
ATOM 2113 C C . VAL B 1 109 ? 4.438 29.922 14.148 1 97.44 109 VAL B C 1
ATOM 2115 O O . VAL B 1 109 ? 3.836 28.906 13.781 1 97.44 109 VAL B O 1
ATOM 2118 N N . ASP B 1 110 ? 5.734 30.031 14.039 1 96.19 110 ASP B N 1
ATOM 2119 C CA . ASP B 1 110 ? 6.555 28.969 13.469 1 96.19 110 ASP B CA 1
ATOM 2120 C C . ASP B 1 110 ? 6.477 27.703 14.32 1 96.19 110 ASP B C 1
ATOM 2122 O O . ASP B 1 110 ? 6.402 26.594 13.789 1 96.19 110 ASP B O 1
ATOM 2126 N N . GLN B 1 111 ? 6.496 27.922 15.578 1 96.88 111 GLN B N 1
ATOM 2127 C CA . GLN B 1 111 ? 6.402 26.781 16.5 1 96.88 111 GLN B CA 1
ATOM 2128 C C . GLN B 1 111 ? 5.035 26.109 16.406 1 96.88 111 GLN B C 1
ATOM 2130 O O . GLN B 1 111 ? 4.934 24.891 16.5 1 96.88 111 GLN B O 1
ATOM 2135 N N . ASP B 1 112 ? 4.004 26.906 16.219 1 97.81 112 ASP B N 1
ATOM 2136 C CA . ASP B 1 112 ? 2.662 26.359 16.078 1 97.81 112 ASP B CA 1
ATOM 2137 C C . ASP B 1 112 ? 2.578 25.453 14.844 1 97.81 112 ASP B C 1
ATOM 2139 O O . ASP B 1 112 ? 1.95 24.391 14.891 1 97.81 112 ASP B O 1
ATOM 2143 N N . TRP B 1 113 ? 3.227 25.828 13.797 1 97.06 113 TRP B N 1
ATOM 2144 C CA . TRP B 1 113 ? 3.236 25.016 12.586 1 97.06 113 TRP B CA 1
ATOM 2145 C C . TRP B 1 113 ? 3.986 23.719 12.812 1 97.06 113 TRP B C 1
ATOM 2147 O O . TRP B 1 113 ? 3.49 22.641 12.469 1 97.06 113 TRP B O 1
ATOM 2157 N N . ARG B 1 114 ? 5.148 23.812 13.453 1 96.12 114 ARG B N 1
ATOM 2158 C CA . ARG B 1 114 ? 5.938 22.625 13.758 1 96.12 114 ARG B CA 1
ATOM 2159 C C . ARG B 1 114 ? 5.145 21.656 14.625 1 96.12 114 ARG B C 1
ATOM 2161 O O . ARG B 1 114 ? 5.105 20.453 14.344 1 96.12 114 ARG B O 1
ATOM 2168 N N . THR B 1 115 ? 4.523 22.219 15.633 1 96.81 115 THR B N 1
ATOM 2169 C CA . THR B 1 115 ? 3.727 21.406 16.547 1 96.81 115 THR B CA 1
ATOM 2170 C C . THR B 1 115 ? 2.576 20.734 15.812 1 96.81 115 THR B C 1
ATOM 2172 O O . THR B 1 115 ? 2.301 19.547 16.031 1 96.81 115 THR B O 1
ATOM 2175 N N . SER B 1 116 ? 1.913 21.469 14.961 1 97.44 116 SER B N 1
ATOM 2176 C CA . SER B 1 116 ? 0.812 20.906 14.188 1 97.44 116 SER B CA 1
ATOM 2177 C C . SER B 1 116 ? 1.29 19.766 13.289 1 97.44 116 SER B C 1
ATOM 2179 O O . SER B 1 116 ? 0.666 18.703 13.227 1 97.44 116 SER B O 1
ATOM 2181 N N . CYS B 1 117 ? 2.445 19.969 12.602 1 96.75 117 CYS B N 1
ATOM 2182 C CA . CYS B 1 117 ? 2.982 18.969 11.672 1 96.75 117 CYS B CA 1
ATOM 2183 C C . CYS B 1 117 ? 3.396 17.703 12.406 1 96.75 117 CYS B C 1
ATOM 2185 O O . CYS B 1 117 ? 3.344 16.609 11.844 1 96.75 117 CYS B O 1
ATOM 2187 N N . GLN B 1 118 ? 3.773 17.828 13.656 1 96.19 118 GLN B N 1
ATOM 2188 C CA . GLN B 1 118 ? 4.207 16.672 14.445 1 96.19 118 GLN B CA 1
ATOM 2189 C C . GLN B 1 118 ? 3.047 15.727 14.711 1 96.19 118 GLN B C 1
ATOM 2191 O O . GLN B 1 118 ? 3.26 14.578 15.117 1 96.19 118 GLN B O 1
ATOM 2196 N N . ARG B 1 119 ? 1.841 16.125 14.453 1 97.19 119 ARG B N 1
ATOM 2197 C CA . ARG B 1 119 ? 0.665 15.312 14.719 1 97.19 119 ARG B CA 1
ATOM 2198 C C . ARG B 1 119 ? 0.339 14.406 13.531 1 97.19 119 ARG B C 1
ATOM 2200 O O . ARG B 1 119 ? -0.544 13.555 13.617 1 97.19 119 ARG B O 1
ATOM 2207 N N . TYR B 1 120 ? 1.062 14.516 12.438 1 97.31 120 TYR B N 1
ATOM 2208 C CA . TYR B 1 120 ? 0.73 13.812 11.203 1 97.31 120 TYR B CA 1
ATOM 2209 C C . TYR B 1 120 ? 0.625 12.312 11.438 1 97.31 120 TYR B C 1
ATOM 2211 O O . TYR B 1 120 ? -0.336 11.68 11 1 97.31 120 TYR B O 1
ATOM 2219 N N . PRO B 1 121 ? 1.592 11.68 12.164 1 97.5 121 PRO B N 1
ATOM 2220 C CA . PRO B 1 121 ? 1.472 10.234 12.312 1 97.5 121 PRO B CA 1
ATOM 2221 C C . PRO B 1 121 ? 0.144 9.812 12.938 1 97.5 121 PRO B C 1
ATOM 2223 O O . PRO B 1 121 ? -0.514 8.8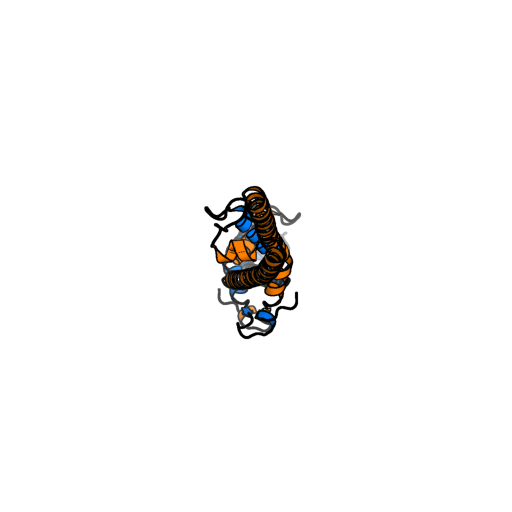91 12.438 1 97.5 121 PRO B O 1
ATOM 2226 N N . GLN B 1 122 ? -0.303 10.5 13.93 1 97.06 122 GLN B N 1
ATOM 2227 C CA . GLN B 1 122 ? -1.557 10.188 14.602 1 97.06 122 GLN B CA 1
ATOM 2228 C C . GLN B 1 122 ? -2.754 10.453 13.695 1 97.06 122 GLN B C 1
ATOM 2230 O O . GLN B 1 122 ? -3.682 9.648 13.633 1 97.06 122 GLN B O 1
ATOM 2235 N N . VAL B 1 123 ? -2.762 11.547 13.023 1 97.62 123 VAL B N 1
ATOM 2236 C CA . VAL B 1 123 ? -3.871 11.969 12.172 1 97.62 123 VAL B CA 1
ATOM 2237 C C . VAL B 1 123 ? -3.996 11.023 10.984 1 97.62 123 VAL B C 1
ATOM 2239 O O . VAL B 1 123 ? -5.102 10.617 10.617 1 97.62 123 VAL B O 1
ATOM 2242 N N . LEU B 1 124 ? -2.85 10.672 10.406 1 98 124 LEU B N 1
ATOM 2243 C CA . LEU B 1 124 ? -2.85 9.727 9.297 1 98 124 LEU B CA 1
ATOM 2244 C C . LEU B 1 124 ? -3.414 8.375 9.727 1 98 124 LEU B C 1
ATOM 2246 O O . LEU B 1 124 ? -4.266 7.801 9.039 1 98 124 LEU B O 1
ATOM 2250 N N . ASP B 1 125 ? -2.965 7.875 10.883 1 97.5 125 ASP B N 1
ATOM 2251 C CA . ASP B 1 125 ? -3.482 6.613 11.406 1 97.5 125 ASP B CA 1
ATOM 2252 C C . ASP B 1 125 ? -5.004 6.66 11.547 1 97.5 125 ASP B C 1
ATOM 2254 O O . ASP B 1 125 ? -5.691 5.695 11.219 1 97.5 125 ASP B O 1
ATOM 2258 N N . TYR B 1 126 ? -5.508 7.773 12.023 1 97.06 126 TYR B N 1
ATOM 2259 C CA . TYR B 1 126 ? -6.941 7.941 12.234 1 97.06 126 TYR B CA 1
ATOM 2260 C C . TYR B 1 126 ? -7.699 7.805 10.914 1 97.06 126 TYR B C 1
ATOM 2262 O O . TYR B 1 126 ? -8.648 7.02 10.82 1 97.06 126 TYR B O 1
ATOM 2270 N N . TYR B 1 127 ? -7.277 8.5 9.914 1 96.5 127 TYR B N 1
ATOM 2271 C CA . TYR B 1 127 ? -8.047 8.5 8.672 1 96.5 127 TYR B CA 1
ATOM 2272 C C . TYR B 1 127 ? -7.879 7.176 7.93 1 96.5 127 TYR B C 1
ATOM 2274 O O . TYR B 1 127 ? -8.797 6.723 7.242 1 96.5 127 TYR B O 1
ATOM 2282 N N . PHE B 1 128 ? -6.688 6.504 8.047 1 96.81 128 PHE B N 1
ATOM 2283 C CA . PHE B 1 128 ? -6.57 5.148 7.531 1 96.81 128 PHE B CA 1
ATOM 2284 C C . PHE B 1 128 ? -7.574 4.223 8.211 1 96.81 128 PHE B C 1
ATOM 2286 O O . PHE B 1 128 ? -8.164 3.355 7.562 1 96.81 128 PHE B O 1
ATOM 2293 N N . SER B 1 129 ? -7.773 4.391 9.5 1 95.38 129 SER B N 1
ATOM 2294 C CA . SER B 1 129 ? -8.664 3.523 10.25 1 95.38 129 SER B CA 1
ATOM 2295 C C . SER B 1 129 ? -10.109 3.674 9.781 1 95.38 129 SER B C 1
ATOM 2297 O O . SER B 1 129 ? -10.953 2.822 10.07 1 95.38 129 SER B O 1
ATOM 2299 N N . LEU B 1 130 ? -10.43 4.781 9.094 1 95.25 130 LEU B N 1
ATOM 2300 C CA . LEU B 1 130 ? -11.789 5.023 8.633 1 95.25 130 LEU B CA 1
ATOM 2301 C C . LEU B 1 130 ? -12.047 4.293 7.316 1 95.25 130 LEU B C 1
ATOM 2303 O O . LEU B 1 130 ? -13.203 4.156 6.898 1 95.25 130 LEU B O 1
ATOM 2307 N N . ALA B 1 131 ? -10.977 3.934 6.641 1 94.31 131 ALA B N 1
ATOM 2308 C CA . ALA B 1 131 ? -11.125 3.209 5.379 1 94.31 131 ALA B CA 1
ATOM 2309 C C . ALA B 1 131 ? -11.484 1.747 5.625 1 94.31 131 ALA B C 1
ATOM 2311 O O . ALA B 1 131 ? -10.836 1.065 6.418 1 94.31 131 ALA B O 1
ATOM 2312 N N . GLU B 1 132 ? -12.508 1.303 4.957 1 92.88 132 GLU B N 1
ATOM 2313 C CA . GLU B 1 132 ? -12.938 -0.086 5.094 1 92.88 132 GLU B CA 1
ATOM 2314 C C . GLU B 1 132 ? -12.68 -0.872 3.811 1 92.88 132 GLU B C 1
ATOM 2316 O O . GLU B 1 132 ? -12.867 -0.353 2.707 1 92.88 132 GLU B O 1
ATOM 2321 N N . VAL B 1 133 ? -12.234 -2.051 4.051 1 92.44 133 VAL B N 1
ATOM 2322 C CA . VAL B 1 133 ? -11.992 -2.957 2.936 1 92.44 133 VAL B CA 1
ATOM 2323 C C . VAL B 1 133 ? -13.047 -4.059 2.924 1 92.44 133 VAL B C 1
ATOM 2325 O O . VAL B 1 133 ? -13.273 -4.723 3.939 1 92.44 133 VAL B O 1
ATOM 2328 N N . VAL B 1 134 ? -13.648 -4.23 1.785 1 93.75 134 VAL B N 1
ATOM 2329 C CA . VAL B 1 134 ? -14.633 -5.297 1.588 1 93.75 134 VAL B CA 1
ATOM 2330 C C . VAL B 1 134 ? -14.094 -6.316 0.588 1 93.75 134 VAL B C 1
ATOM 2332 O O . VAL B 1 134 ? -13.789 -5.973 -0.558 1 93.75 134 VAL B O 1
ATOM 2335 N N . LEU B 1 135 ? -14.016 -7.52 1.095 1 94.62 135 LEU B N 1
ATOM 2336 C CA . LEU B 1 135 ? -13.508 -8.617 0.284 1 94.62 135 LEU B CA 1
ATOM 2337 C C . LEU B 1 135 ? -14.602 -9.641 0.001 1 94.62 135 LEU B C 1
ATOM 2339 O O . LEU B 1 135 ? -15.477 -9.867 0.84 1 94.62 135 LEU B O 1
ATOM 2343 N N . PRO B 1 136 ? -14.555 -10.195 -1.174 1 91.81 136 PRO B N 1
ATOM 2344 C CA . PRO B 1 136 ? -15.547 -11.227 -1.471 1 91.81 136 PRO B CA 1
ATOM 2345 C C . PRO B 1 136 ? -15.422 -12.445 -0.56 1 91.81 136 PRO B C 1
ATOM 2347 O O . PRO B 1 136 ? -14.328 -12.742 -0.065 1 91.81 136 PRO B O 1
ATOM 2350 N N . ASP B 1 137 ? -16.641 -13.07 -0.382 1 87.5 137 ASP B N 1
ATOM 2351 C CA . ASP B 1 137 ? -16.656 -14.32 0.376 1 87.5 137 ASP B CA 1
ATOM 2352 C C . ASP B 1 137 ? -16.156 -15.484 -0.476 1 87.5 137 ASP B C 1
ATOM 2354 O O . ASP B 1 137 ? -16.141 -15.398 -1.705 1 87.5 137 ASP B O 1
ATOM 2358 N N . HIS B 1 138 ? -15.812 -16.562 0.225 1 81.06 138 HIS B N 1
ATOM 2359 C CA . HIS B 1 138 ? -15.266 -17.719 -0.465 1 81.06 138 HIS B CA 1
ATOM 2360 C C . HIS B 1 138 ? -16.281 -18.328 -1.433 1 81.06 138 HIS B C 1
ATOM 2362 O O . HIS B 1 138 ? -15.914 -19.031 -2.369 1 81.06 138 HIS B O 1
ATOM 2368 N N . ARG B 1 139 ? -17.562 -18.031 -1.202 1 85.75 139 ARG B N 1
ATOM 2369 C CA . ARG B 1 139 ? -18.609 -18.609 -2.043 1 85.75 139 ARG B CA 1
ATOM 2370 C C . ARG B 1 139 ? -18.891 -17.703 -3.248 1 85.75 139 ARG B C 1
ATOM 2372 O O . ARG B 1 139 ? -19.688 -18.062 -4.117 1 85.75 139 ARG B O 1
ATOM 2379 N N . ASP B 1 140 ? -18.219 -16.641 -3.318 1 87.88 140 ASP B N 1
ATOM 2380 C CA . ASP B 1 140 ? -18.375 -15.719 -4.445 1 87.88 140 ASP B CA 1
ATOM 2381 C C . ASP B 1 140 ? -17.875 -16.359 -5.742 1 87.88 140 ASP B C 1
ATOM 2383 O O . ASP B 1 140 ? -16.734 -16.797 -5.816 1 87.88 140 ASP B O 1
ATOM 2387 N N . PRO B 1 141 ? -18.797 -16.391 -6.754 1 86.19 141 PRO B N 1
ATOM 2388 C CA . PRO B 1 141 ? -18.406 -17.016 -8.016 1 86.19 141 PRO B CA 1
ATOM 2389 C C . PRO B 1 141 ? -17.141 -16.406 -8.617 1 86.19 141 PRO B C 1
ATOM 2391 O O . PRO B 1 141 ? -16.406 -17.078 -9.352 1 86.19 141 PRO B O 1
ATOM 2394 N N . ARG B 1 142 ? -16.828 -15.242 -8.344 1 89.5 142 ARG B N 1
ATOM 2395 C CA . ARG B 1 142 ? -15.648 -14.594 -8.883 1 89.5 142 ARG B CA 1
ATOM 2396 C C . ARG B 1 142 ? -14.375 -15.203 -8.305 1 89.5 142 ARG B C 1
ATOM 2398 O O . ARG B 1 142 ? -13.289 -15.039 -8.867 1 89.5 142 ARG B O 1
ATOM 2405 N N . ILE B 1 143 ? -14.539 -15.828 -7.137 1 86.94 143 ILE B N 1
ATOM 2406 C CA . ILE B 1 143 ? -13.406 -16.469 -6.488 1 86.94 143 ILE B CA 1
ATOM 2407 C C . ILE B 1 143 ? -13.219 -17.891 -7.047 1 86.94 143 ILE B C 1
ATOM 2409 O O . ILE B 1 143 ? -12.102 -18.281 -7.375 1 86.94 143 ILE B O 1
ATOM 2413 N N . PHE B 1 144 ? -14.32 -18.656 -7.281 1 79.94 144 PHE B N 1
ATOM 2414 C CA . PHE B 1 144 ? -14.164 -20.062 -7.641 1 79.94 144 PHE B CA 1
ATOM 2415 C C . PHE B 1 144 ? -14.164 -20.234 -9.156 1 79.94 144 PHE B C 1
ATOM 2417 O O . PHE B 1 144 ? -13.727 -21.281 -9.664 1 79.94 144 PHE B O 1
ATOM 2424 N N . ASP B 1 145 ? -14.719 -19.234 -9.883 1 83.62 145 ASP B N 1
ATOM 2425 C CA . ASP B 1 145 ? -14.656 -19.266 -11.336 1 83.62 145 ASP B CA 1
ATOM 2426 C C . ASP B 1 145 ? -14.117 -17.953 -11.891 1 83.62 145 ASP B C 1
ATOM 2428 O O . ASP B 1 145 ? -14.859 -17.172 -12.484 1 83.62 145 ASP B O 1
ATOM 2432 N N . PRO B 1 146 ? -12.797 -17.844 -11.688 1 82.12 146 PRO B N 1
ATOM 2433 C CA . PRO B 1 146 ? -12.219 -16.562 -12.086 1 82.12 146 PRO B CA 1
ATOM 2434 C C . PRO B 1 146 ? -12.156 -16.391 -13.602 1 82.12 146 PRO B C 1
ATOM 2436 O O . PRO B 1 146 ? -12.031 -17.375 -14.336 1 82.12 146 PRO B O 1
ATOM 2439 N N . ARG B 1 147 ? -12.477 -15.078 -14.055 1 76.75 147 ARG B N 1
ATOM 2440 C CA . ARG B 1 147 ? -12.469 -14.773 -15.477 1 76.75 147 ARG B CA 1
ATOM 2441 C C . ARG B 1 147 ? -11.141 -14.164 -15.906 1 76.75 147 ARG B C 1
ATOM 2443 O O . ARG B 1 147 ? -10.906 -12.969 -15.719 1 76.75 147 ARG B O 1
ATOM 2450 N N . PHE B 1 148 ? -10.062 -14.906 -15.992 1 73.56 148 PHE B N 1
ATOM 2451 C CA . PHE B 1 148 ? -8.828 -14.469 -16.609 1 73.56 148 PHE B CA 1
ATOM 2452 C C . PHE B 1 148 ? -8.242 -15.562 -17.5 1 73.56 148 PHE B C 1
ATOM 2454 O O . PHE B 1 148 ? -8.617 -16.734 -17.375 1 73.56 148 PHE B O 1
#